Protein 1Q98 (pdb70)

Sequence (328 aa):
TVTLAGNPIEVGGHFPQVGEIVENFILVGNDLADVALNDFASKRKVLNIFPSIDTGVCATSVRKFNQQAAKLSNTIVLCISADLPFAQARFCGAEGIENAKTVSTFRNHALHSQLGVDIQTGPLAGLTSRAVIVLDEQNNVLHSQLVEEIKEEPNYEAALAVLATVTLAGNPIEVGGHFPQVGEIVENFILVGNDLADVALNDFASKRKVLNIFPSIDTGVCATSVRKFNQQAAKLSNTIVLCISADLPFAQARFCGAEGIENAKTVSTFRNHALHSQLGVDIQTGPLAGLTSRAVIVLDEQNNVLHSQLVEEIKEEPNYEAALAVLA

Radius of gyration: 21.0 Å; Cα contacts (8 Å, |Δi|>4): 791; chains: 2; bounding box: 44×50×63 Å

InterPro domains:
  IPR002065 Thiol peroxidase Tpx [MF_00269] (2-165)
  IPR002065 Thiol peroxidase Tpx [NF001808] (1-164)
  IPR002065 Thiol peroxidase Tpx [cd03014] (18-163)
  IPR013740 Redoxin [PF08534] (19-161)
  IPR013766 Thioredoxin domain [PS51352] (17-165)
  IPR018219 Thiol peroxidase conserved site [PS01265] (82-93)
  IPR036249 Thioredoxin-like superfamily [SSF52833] (2-162)
  IPR050455 Thiol Peroxidase Tpx Subfamily [PTHR43110] (2-164)

CATH classification: 3.40.30.10

Foldseek 3Di:
DADEPNHHFDFAADADDFQDFADKDWFAFLVRDIDIPCVLAQAKEKEFEALDQQPVDADVVLQVLLQLQLVFPRYAYEYEKQDDSPRQCVGPNAPPRDRYTYTHCVVPLVVQNSNRQQTCDDPSHSMGAGKMFIAHSRRRTQDIDRHRYSVDDDPSVVRVVSRD/DAAEVNHDFDFAADADDAQDFQDKDWFAFLVRDIDIPCVLAQAKEKEFEALDLQPPPHDDVLLVLQQLQLPDPRYAYEYEKQDDSPRQQVRPSCPVPDRYGYTHCVVPLVVQNHNRQQTCDDPSHSMGAGKIFIAGSRRGTQDIDRDRYRPDDDPSVVNVVSSD

Organism: Haemophilus influenzae (strain ATCC 51907 / DSM 11121 / KW20 / Rd) (NCBI:txid71421)

Nearest PDB structures (foldseek):
  1q98-assembly1_B  TM=1.006E+00  e=1.156E-38  Haemophilus influenzae
  2xpe-assembly1_A  TM=9.786E-01  e=1.778E-27  Yersinia pseudotuberculosis YPIII
  3i43-assembly1_A  TM=9.901E-01  e=2.079E-26  Escherichia coli K-12
  3hvx-assembly1_A-2  TM=9.586E-01  e=2.432E-25  Escherichia coli K-12
  4af2-assembly1_A  TM=9.352E-01  e=4.775E-24  Escherichia coli

Secondary structure (DSSP, 8-state):
-EEETTEEE-EES----TT-BPPP-EEE-TTS-EEEGGGGTTSEEEEEE-S-S-SS---HHHHHHHHHHHHSTTEEEEEEESS-HHHHTT-TTTTT-TTEEEEE-TT-THHHHHTT-EE-SSTTTTSBPPEEEEE-TTSBEEEEEE-SBTTS---HHHHHHTT-/-EEETTEEE-EES----TT-BPPP-EEE-TTS-EEEGGGGTTSEEEEEE-S-S-SSS--SHHHHHHHHHHTSTTEEEEEEESS-HHHHTT-TTSSS-TTEEEEE-TT-THHHHHTT-EE-SSTTTTSBPPEEEEE-TT-BEEEEEE-SBTTS---HHHHHHHH-

B-factor: mean 37.55, std 13.15, range [15.37, 95.76]

GO terms:
  GO:0140824 thioredoxin-dependent peroxiredoxin activity (F, EXP)

Solvent-accessible surface area: 13865 Å² total; per-residue (Å²): 155,7,31,42,73,52,109,94,11,111,28,14,50,115,20,10,84,107,64,61,123,8,129,67,10,89,2,2,4,59,110,23,48,90,25,16,1,89,94,37,62,77,58,32,1,0,0,0,0,12,15,8,11,5,73,60,129,58,49,103,42,23,70,118,2,0,80,59,0,6,140,31,89,66,1,9,0,2,0,0,0,8,1,3,2,57,2,1,47,101,8,43,0,6,85,83,21,152,55,5,98,1,2,0,2,11,76,37,81,73,2,1,50,82,1,2,0,16,1,100,63,45,60,16,12,7,0,0,0,12,0,1,0,0,0,20,72,128,26,42,0,54,37,24,42,45,0,122,78,26,103,71,103,9,80,26,129,29,0,22,62,63,12,118,161,7,33,28,62,52,96,112,14,109,36,16,50,115,28,10,96,101,56,62,104,10,136,71,13,92,2,2,6,67,110,27,48,92,33,17,1,75,94,40,73,84,62,32,2,0,0,0,0,12,13,9,11,17,92,59,139,50,43,112,38,20,80,128,4,0,64,93,0,2,141,51,85,65,2,11,0,2,0,2,0,1,0,3,1,39,3,2,60,99,16,31,0,10,105,77,15,137,56,4,102,11,3,0,0,9,73,37,60,68,5,4,49,120,8,2,1,24,1,109,46,43,60,16,12,21,0,2,0,12,0,3,0,0,0,23,84,128,19,32,3,51,34,21,51,48,2,120,29,22,158,92,115,9,81,18,123,34,1,36,79,50,3,126

Structure (mmCIF, N/CA/C/O backbone):
data_1Q98
#
_entry.id   1Q98
#
_cell.length_a   35.033
_cell.length_b   43.667
_cell.length_c   104.587
_cell.angle_alpha   90.00
_cell.angle_beta   97.34
_cell.angle_gamma   90.00
#
_symmetry.space_group_name_H-M   'P 1 21 1'
#
loop_
_entity.id
_entity.type
_entity.pdbx_description
1 polymer 'Thiol Peroxidase'
2 water water
#
loop_
_atom_site.group_PDB
_atom_site.id
_atom_site.type_symbol
_atom_site.label_atom_id
_atom_site.label_alt_id
_atom_site.label_comp_id
_atom_site.label_asym_id
_atom_site.label_entity_id
_atom_site.label_seq_id
_atom_site.pdbx_PDB_ins_code
_atom_site.Cartn_x
_atom_site.Cartn_y
_atom_site.Cartn_z
_atom_site.occupancy
_atom_site.B_iso_or_equiv
_atom_site.auth_seq_id
_atom_site.auth_comp_id
_atom_site.auth_asym_id
_atom_site.auth_atom_id
_atom_site.pdbx_PDB_model_num
ATOM 1 N N . THR A 1 2 ? -3.545 21.796 69.442 1.00 58.47 2 THR A N 1
ATOM 2 C CA . THR A 1 2 ? -2.547 21.827 70.549 1.00 58.37 2 THR A CA 1
ATOM 3 C C . THR A 1 2 ? -1.175 22.235 70.012 1.00 57.10 2 THR A C 1
ATOM 4 O O . THR A 1 2 ? -0.683 21.658 69.041 1.00 57.85 2 THR A O 1
ATOM 8 N N . VAL A 1 3 ? -0.563 23.232 70.647 1.00 54.73 3 VAL A N 1
ATOM 9 C CA . VAL A 1 3 ? 0.750 23.723 70.231 1.00 52.85 3 VAL A CA 1
ATOM 1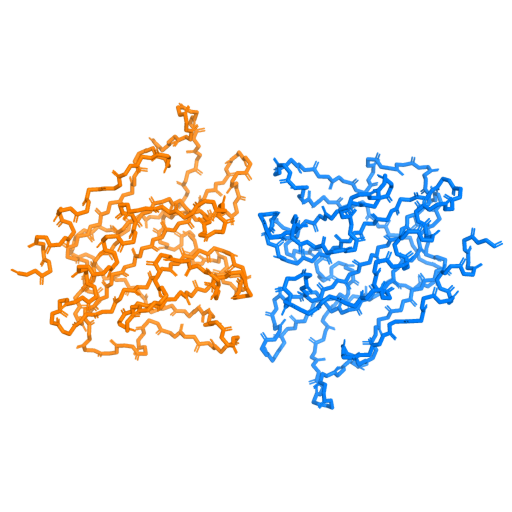0 C C . VAL A 1 3 ? 1.837 23.201 71.165 1.00 51.66 3 VAL A C 1
ATOM 11 O O . VAL A 1 3 ? 1.585 22.969 72.348 1.00 52.34 3 VAL A O 1
ATOM 15 N N . THR A 1 4 ? 3.043 23.017 70.636 1.00 49.99 4 THR A N 1
ATOM 16 C CA . THR A 1 4 ? 4.149 22.520 71.447 1.00 49.36 4 THR A CA 1
ATOM 17 C C . THR A 1 4 ? 5.408 23.361 71.301 1.00 49.55 4 THR A C 1
ATOM 18 O O . THR A 1 4 ? 5.577 24.094 70.327 1.00 48.36 4 THR A O 1
ATOM 22 N N . LEU A 1 5 ? 6.291 23.237 72.285 1.00 50.24 5 LEU A N 1
ATOM 23 C CA . LEU A 1 5 ? 7.560 23.953 72.298 1.00 51.47 5 LEU A CA 1
ATOM 24 C C . LEU A 1 5 ? 8.670 22.944 72.560 1.00 52.02 5 LEU A C 1
ATOM 25 O O . LEU A 1 5 ? 8.804 22.430 73.672 1.00 51.66 5 LEU A O 1
ATOM 30 N N . ALA A 1 6 ? 9.463 22.661 71.533 1.00 53.44 6 ALA A N 1
ATOM 31 C CA . ALA A 1 6 ? 10.555 21.703 71.653 1.00 54.09 6 ALA A CA 1
ATOM 32 C C . ALA A 1 6 ? 10.002 20.366 72.138 1.00 54.35 6 ALA A C 1
ATOM 33 O O . ALA A 1 6 ? 10.614 19.693 72.968 1.00 55.40 6 ALA A O 1
ATOM 35 N N . GLY A 1 7 ? 8.839 19.991 71.616 1.00 54.55 7 GLY A N 1
ATOM 36 C CA . GLY A 1 7 ? 8.221 18.739 72.006 1.00 55.14 7 GLY A CA 1
ATOM 37 C C . GLY A 1 7 ? 7.211 18.919 73.122 1.00 55.45 7 GLY A C 1
ATOM 38 O O . GLY A 1 7 ? 6.050 18.531 72.991 1.00 55.58 7 GLY A O 1
ATOM 39 N N . ASN A 1 8 ? 7.655 19.509 74.225 1.00 54.81 8 ASN A N 1
ATOM 40 C CA . ASN A 1 8 ? 6.784 19.743 75.369 1.00 54.33 8 ASN A CA 1
ATOM 41 C C . ASN A 1 8 ? 5.653 20.678 74.953 1.00 53.65 8 ASN A C 1
ATOM 42 O O . ASN A 1 8 ? 5.888 21.826 74.575 1.00 53.78 8 ASN A O 1
ATOM 47 N N . PRO A 1 9 ? 4.404 20.192 75.008 1.00 53.00 9 PRO A N 1
ATOM 48 C CA . PRO A 1 9 ? 3.227 20.980 74.636 1.00 51.71 9 PRO A CA 1
ATOM 49 C C . PRO A 1 9 ? 2.914 22.137 75.579 1.00 50.68 9 PRO A C 1
ATOM 50 O O . PRO A 1 9 ? 2.989 22.002 76.801 1.00 49.66 9 PRO A O 1
ATOM 54 N N . ILE A 1 10 ? 2.549 23.275 74.998 1.00 48.33 10 ILE A N 1
ATOM 55 C CA . ILE A 1 10 ? 2.208 24.454 75.780 1.00 46.97 10 ILE A CA 1
ATOM 56 C C . ILE A 1 10 ? 0.748 24.809 75.541 1.00 45.99 10 ILE A C 1
ATOM 57 O O . ILE A 1 10 ? 0.232 24.626 74.441 1.00 45.67 10 ILE A O 1
ATOM 62 N N . GLU A 1 11 ? 0.084 25.307 76.576 1.00 45.48 11 GLU A N 1
ATOM 63 C CA . GLU A 1 11 ? -1.317 25.689 76.464 1.00 44.47 11 GLU A CA 1
ATOM 64 C C . GLU A 1 11 ? -1.479 27.095 75.890 1.00 43.18 11 GLU A C 1
ATOM 65 O O . GLU A 1 11 ? -0.894 28.056 76.390 1.00 41.76 11 GLU A O 1
ATOM 71 N N . VAL A 1 12 ? -2.285 27.201 74.838 1.00 40.75 12 VAL A N 1
ATOM 72 C CA . VAL A 1 12 ? -2.544 28.474 74.176 1.00 39.71 12 VAL A CA 1
ATOM 73 C C . VAL A 1 12 ? -4.037 28.766 74.240 1.00 38.85 12 VAL A C 1
ATOM 74 O O . VAL A 1 12 ? -4.841 28.079 73.611 1.00 40.39 12 VAL A O 1
ATOM 78 N N . GLY A 1 13 ? -4.408 29.787 75.004 1.00 37.60 13 GLY A N 1
ATOM 79 C CA . GLY A 1 13 ? -5.814 30.125 75.138 1.00 35.50 13 GLY A CA 1
ATOM 80 C C . GLY A 1 13 ? -6.381 31.026 74.060 1.00 34.86 13 GLY A C 1
ATOM 81 O O . GLY A 1 13 ? -5.650 31.679 73.314 1.00 32.73 13 GLY A O 1
ATOM 82 N N . GLY A 1 14 ? -7.707 31.059 73.982 1.00 32.50 14 GLY A N 1
ATOM 83 C CA . GLY A 1 14 ? -8.372 31.895 73.002 1.00 31.37 14 GLY A CA 1
ATOM 84 C C . GLY A 1 14 ? -8.786 31.151 71.747 1.00 29.16 14 GLY A C 1
ATOM 85 O O . GLY A 1 14 ? -8.353 30.026 71.507 1.00 31.15 14 GLY A O 1
ATOM 86 N N . HIS A 1 15 ? -9.637 31.784 70.951 1.00 30.44 15 HIS A N 1
ATOM 87 C CA . HIS A 1 15 ? -10.105 31.203 69.704 1.00 29.78 15 HIS A CA 1
ATOM 88 C C . HIS A 1 15 ? -9.232 31.712 68.563 1.00 28.05 15 HIS A C 1
ATOM 89 O O . HIS A 1 15 ? -9.284 32.891 68.231 1.00 27.70 15 HIS A O 1
ATOM 96 N N . PHE A 1 16 ? -8.436 30.838 67.959 1.00 28.50 16 PHE A N 1
ATOM 97 C CA . PHE A 1 16 ? -7.574 31.274 66.856 1.00 27.33 16 PHE A CA 1
ATOM 98 C C . PHE A 1 16 ? -8.414 31.543 65.600 1.00 27.67 16 PHE A C 1
ATOM 99 O O . PHE A 1 16 ? -9.195 30.693 65.176 1.00 29.16 16 PHE A O 1
ATOM 107 N N . PRO A 1 17 ? -8.268 32.734 64.992 1.00 25.69 17 PRO A N 1
ATOM 108 C CA . PRO A 1 17 ? -9.045 33.058 63.791 1.00 26.62 17 PRO A CA 1
ATOM 109 C C . PRO A 1 17 ? -8.872 32.063 62.648 1.00 27.22 17 PRO A C 1
ATOM 110 O O . PRO A 1 17 ? -7.749 31.713 62.275 1.00 27.49 17 PRO A O 1
ATOM 114 N N . GLN A 1 18 ? -9.994 31.610 62.098 1.00 26.59 18 GLN A N 1
ATOM 115 C CA . GLN A 1 18 ? -9.990 30.651 60.994 1.00 28.60 18 GLN A CA 1
ATOM 116 C C . GLN A 1 18 ? -10.496 31.301 59.719 1.00 26.53 18 GLN A C 1
ATOM 117 O O . GLN A 1 18 ? -11.108 32.368 59.752 1.00 27.04 18 GLN A O 1
ATOM 123 N N . VAL A 1 19 ? -10.228 30.661 58.588 1.00 27.77 19 VAL A N 1
ATOM 124 C CA . VAL A 1 19 ? -10.692 31.184 57.315 1.00 30.00 19 VAL A CA 1
ATOM 125 C C . VAL A 1 19 ? -12.215 31.199 57.423 1.00 30.00 19 VAL A C 1
ATOM 126 O O . VAL A 1 19 ? -12.805 30.257 57.941 1.00 29.20 19 VAL A O 1
ATOM 130 N N . GLY A 1 20 ? -12.841 32.273 56.957 1.00 31.02 20 GLY A N 1
ATOM 131 C CA . GLY A 1 20 ? -14.285 32.359 57.040 1.00 33.11 20 GLY A CA 1
ATOM 132 C C . GLY A 1 20 ? -14.749 33.182 58.228 1.00 32.96 20 GLY A C 1
ATOM 133 O O . GLY A 1 20 ? -15.941 33.239 58.510 1.00 32.17 20 GLY A O 1
ATOM 134 N N . GLU A 1 21 ? -13.814 33.817 58.932 1.00 31.79 21 GLU A N 1
ATOM 135 C CA . GLU A 1 21 ? -14.157 34.647 60.086 1.00 31.47 21 GLU A CA 1
ATOM 136 C C . GLU A 1 21 ? -13.558 36.037 59.898 1.00 32.28 21 GLU A C 1
ATOM 137 O O . GLU A 1 21 ? -12.583 36.213 59.164 1.00 33.48 21 GLU A O 1
ATOM 143 N N . ILE A 1 22 ? -14.155 37.027 60.550 1.00 30.49 22 ILE A N 1
ATOM 144 C CA . ILE A 1 22 ? -13.693 38.403 60.453 1.00 30.07 22 ILE A CA 1
ATOM 145 C C . ILE A 1 22 ? -13.010 38.839 61.747 1.00 29.63 22 ILE A C 1
ATOM 146 O O . ILE A 1 22 ? -13.554 38.663 62.840 1.00 28.30 22 ILE A O 1
ATOM 151 N N . VAL A 1 23 ? -11.812 39.400 61.624 1.00 27.13 23 VAL A N 1
ATOM 152 C CA . VAL A 1 23 ? -11.074 39.864 62.795 1.00 25.22 23 VAL A CA 1
ATOM 153 C C . VAL A 1 23 ? -11.505 41.287 63.138 1.00 25.74 23 VAL A C 1
ATOM 154 O O . VAL A 1 23 ? -11.557 42.159 62.273 1.00 25.53 23 VAL A O 1
ATOM 158 N N . GLU A 1 24 ? -11.813 41.508 64.412 1.00 28.18 24 GLU A N 1
ATOM 159 C CA . GLU A 1 24 ? -12.250 42.805 64.912 1.00 29.49 24 GLU A CA 1
ATOM 160 C C . GLU A 1 24 ? -11.074 43.744 65.143 1.00 28.13 24 GLU A C 1
ATOM 161 O O . GLU A 1 24 ? -9.942 43.301 65.347 1.00 28.86 24 GLU A O 1
ATOM 167 N N . ASN A 1 25 ? -11.348 45.044 65.114 1.00 28.29 25 ASN A N 1
ATOM 168 C CA . ASN A 1 25 ? -10.315 46.049 65.331 1.00 28.55 25 ASN A CA 1
ATOM 169 C C . ASN A 1 25 ? -9.642 45.860 66.692 1.00 27.60 25 ASN A C 1
ATOM 170 O O . ASN A 1 25 ? -10.251 45.353 67.633 1.00 26.32 25 ASN A O 1
ATOM 175 N N . PHE A 1 26 ? -8.371 46.248 66.770 1.00 24.65 26 PHE A N 1
ATOM 176 C CA . PHE A 1 26 ? -7.595 46.173 68.004 1.00 25.20 26 PHE A CA 1
ATOM 177 C C . PHE A 1 26 ? -6.574 47.299 68.024 1.00 25.76 26 PHE A C 1
ATOM 178 O O . PHE A 1 26 ? -6.205 47.825 66.981 1.00 25.16 26 PHE A O 1
ATOM 186 N N . ILE A 1 27 ? -6.125 47.664 69.218 1.00 26.01 27 ILE A N 1
ATOM 187 C CA . ILE A 1 27 ? -5.168 48.746 69.373 1.00 26.03 27 ILE A CA 1
ATOM 188 C C . ILE A 1 27 ? -3.886 48.286 70.045 1.00 24.34 27 ILE A C 1
ATOM 189 O O . ILE A 1 27 ? -3.906 47.736 71.147 1.00 23.39 27 ILE A O 1
ATOM 194 N N . LEU A 1 28 ? -2.767 48.514 69.370 1.00 23.30 28 LEU A N 1
ATOM 195 C CA . LEU A 1 28 ? -1.476 48.127 69.915 1.00 23.38 28 LEU A CA 1
ATOM 196 C C . LEU A 1 28 ? -0.594 49.371 70.012 1.00 23.09 28 LEU A C 1
ATOM 197 O O . LEU A 1 28 ? -1.056 50.483 69.750 1.00 26.17 28 LEU A O 1
ATOM 202 N N . VAL A 1 29 ? 0.670 49.194 70.379 1.00 22.10 29 VAL A N 1
ATOM 203 C CA . VAL A 1 29 ? 1.580 50.332 70.527 1.00 23.16 29 VAL A CA 1
ATOM 204 C C . VAL A 1 29 ? 2.756 50.305 69.548 1.00 24.53 29 VAL A C 1
ATOM 205 O O . VAL A 1 29 ? 3.455 49.302 69.431 1.00 22.94 29 VAL A O 1
ATOM 209 N N . GLY A 1 30 ? 2.969 51.421 68.855 1.00 24.11 30 GLY A N 1
ATOM 210 C CA . GLY A 1 30 ? 4.052 51.512 67.894 1.00 25.21 30 GLY A CA 1
ATOM 211 C C . GLY A 1 30 ? 5.382 51.847 68.533 1.00 25.01 30 GLY A C 1
ATOM 212 O O . GLY A 1 30 ? 5.447 52.110 69.734 1.00 24.43 30 GLY A O 1
ATOM 213 N N . ASN A 1 31 ? 6.438 51.847 67.724 1.00 26.01 31 ASN A N 1
ATOM 214 C CA . ASN A 1 31 ? 7.791 52.121 68.201 1.00 29.80 31 ASN A CA 1
ATOM 215 C C . ASN A 1 31 ? 7.972 53.477 68.890 1.00 31.58 31 ASN A C 1
ATOM 216 O O . ASN A 1 31 ? 8.876 53.643 69.707 1.00 32.73 31 ASN A O 1
ATOM 221 N N . ASP A 1 32 ? 7.120 54.440 68.553 1.00 31.40 32 ASP A N 1
ATOM 222 C CA . ASP A 1 32 ? 7.200 55.773 69.144 1.00 32.98 32 ASP A CA 1
ATOM 223 C C . ASP A 1 32 ? 6.269 55.887 70.357 1.00 32.13 32 ASP A C 1
ATOM 224 O O . ASP A 1 32 ? 6.023 56.980 70.875 1.00 31.42 32 ASP A O 1
ATOM 229 N N . LEU A 1 33 ? 5.759 54.740 70.793 1.00 29.59 33 LEU A N 1
ATOM 230 C CA . LEU A 1 33 ? 4.862 54.638 71.937 1.00 29.54 33 LEU A CA 1
ATOM 231 C C . LEU A 1 33 ? 3.466 55.196 71.692 1.00 29.96 33 LEU A C 1
ATOM 232 O O . LEU A 1 33 ? 2.679 55.360 72.626 1.00 28.17 33 LEU A O 1
ATOM 237 N N . ALA A 1 34 ? 3.163 55.482 70.432 1.00 30.04 34 ALA A N 1
ATOM 238 C CA . ALA A 1 34 ? 1.852 55.990 70.041 1.00 30.60 34 ALA A CA 1
ATOM 239 C C . ALA A 1 34 ? 0.983 54.778 69.710 1.00 31.35 34 ALA A C 1
ATOM 240 O O . ALA A 1 34 ? 1.491 53.746 69.267 1.00 30.11 34 ALA A O 1
ATOM 242 N N . ASP A 1 35 ? -0.321 54.896 69.933 1.00 30.54 35 ASP A N 1
ATOM 243 C CA . ASP A 1 35 ? -1.233 53.794 69.650 1.00 30.17 35 ASP A CA 1
ATOM 244 C C . ASP A 1 35 ? -1.408 53.552 68.160 1.00 29.94 35 ASP A C 1
ATOM 245 O O . ASP A 1 35 ? -1.428 54.490 67.358 1.00 30.10 35 ASP A O 1
ATOM 250 N N . VAL A 1 36 ? -1.534 52.279 67.802 1.00 27.66 36 VAL A N 1
ATOM 251 C CA . VAL A 1 36 ? -1.720 51.867 66.415 1.00 28.93 36 VAL A CA 1
ATOM 252 C C . VAL A 1 36 ? -2.902 50.912 66.388 1.00 28.59 36 VAL A C 1
ATOM 253 O O . VAL A 1 36 ? -2.900 49.917 67.100 1.00 27.82 36 VAL A O 1
ATOM 257 N N . ALA A 1 37 ? -3.907 51.216 65.572 1.00 28.63 37 ALA A N 1
ATOM 258 C CA . ALA A 1 37 ? -5.095 50.376 65.489 1.00 27.54 37 ALA A CA 1
ATOM 259 C C . ALA A 1 37 ? -5.205 49.643 64.164 1.00 27.50 37 ALA A C 1
ATOM 260 O O . ALA A 1 37 ? -4.705 50.109 63.140 1.00 26.48 37 ALA A O 1
ATOM 262 N N . LEU A 1 38 ? -5.864 48.486 64.187 1.00 27.30 38 LEU A N 1
ATOM 263 C CA . LEU A 1 38 ? -6.050 47.702 62.972 1.00 28.58 38 LEU A CA 1
ATOM 264 C C . LEU A 1 38 ? -6.766 48.608 61.973 1.00 30.06 38 LEU A C 1
ATOM 265 O O . LEU A 1 38 ? -6.450 48.615 60.782 1.00 30.86 38 LEU A O 1
ATOM 270 N N . ASN A 1 39 ? -7.722 49.382 62.480 1.00 31.15 39 ASN A N 1
ATOM 271 C CA . ASN A 1 39 ? -8.508 50.301 61.651 1.00 33.42 39 ASN A CA 1
ATOM 272 C C . ASN A 1 39 ? -7.693 51.411 60.991 1.00 33.18 39 ASN A C 1
ATOM 273 O O . ASN A 1 39 ? -8.171 52.054 60.055 1.00 34.07 39 ASN A O 1
ATOM 278 N N . ASP A 1 40 ? -6.473 51.646 61.468 1.00 32.94 40 ASP A N 1
ATOM 279 C CA . ASP A 1 40 ? -5.650 52.687 60.865 1.00 33.25 40 ASP A CA 1
ATOM 280 C C . ASP A 1 40 ? -5.270 52.302 59.442 1.00 33.41 40 ASP A C 1
ATOM 281 O O . ASP A 1 40 ? -4.785 53.128 58.667 1.00 35.48 40 ASP A O 1
ATOM 286 N N . PHE A 1 41 ? -5.490 51.041 59.097 1.00 32.09 41 PHE A N 1
ATOM 287 C CA . PHE A 1 41 ? -5.160 50.564 57.760 1.00 31.25 41 PHE A CA 1
ATOM 288 C C . PHE A 1 41 ? -6.407 50.007 57.074 1.00 31.76 41 PHE A C 1
ATOM 289 O O . PHE A 1 41 ? -6.350 48.994 56.369 1.00 30.64 41 PHE A O 1
ATOM 297 N N . ALA A 1 42 ? -7.537 50.672 57.288 1.00 32.91 42 ALA A N 1
ATOM 298 C CA . ALA A 1 42 ? -8.789 50.238 56.687 1.00 34.03 42 ALA A CA 1
ATOM 299 C C . ALA A 1 42 ? -8.694 50.194 55.165 1.00 34.31 42 ALA A C 1
ATOM 300 O O . ALA A 1 42 ? -8.036 51.034 54.546 1.00 34.04 42 ALA A O 1
ATOM 302 N N . SER A 1 43 ? -9.361 49.200 54.584 1.00 33.58 43 SER A N 1
ATOM 303 C CA . SER A 1 43 ? -9.419 48.970 53.142 1.00 35.54 43 SER A CA 1
ATOM 304 C C . SER A 1 43 ? -8.140 48.394 52.524 1.00 34.85 43 SER A C 1
ATOM 305 O O . SER A 1 43 ? -8.039 48.266 51.306 1.00 34.49 43 SER A O 1
ATOM 308 N N . LYS A 1 44 ? -7.169 48.046 53.362 1.00 34.15 44 LYS A N 1
ATOM 309 C CA . LYS A 1 44 ? -5.911 47.471 52.888 1.00 32.33 44 LYS A CA 1
ATOM 310 C C . LYS A 1 44 ? -5.844 46.030 53.388 1.00 31.87 44 LYS A C 1
ATOM 311 O O . LYS A 1 44 ? -6.553 45.667 54.329 1.00 32.41 44 LYS A O 1
ATOM 317 N N . ARG A 1 45 ? -5.032 45.196 52.746 1.00 29.64 45 ARG A N 1
ATOM 318 C CA . ARG A 1 45 ? -4.890 43.820 53.206 1.00 29.03 45 ARG A CA 1
ATOM 319 C C . ARG A 1 45 ? -3.866 43.875 54.334 1.00 27.66 45 ARG A C 1
ATOM 320 O O . ARG A 1 45 ? -3.039 44.789 54.378 1.00 26.61 45 ARG A O 1
ATOM 328 N N . LYS A 1 46 ? -3.913 42.904 55.236 1.00 25.53 46 LYS A N 1
ATOM 329 C CA . LYS A 1 46 ? -2.986 42.891 56.357 1.00 26.21 46 LYS A CA 1
ATOM 330 C C . LYS A 1 46 ? -2.394 41.510 56.606 1.00 26.25 46 LYS A C 1
ATOM 331 O O . LYS A 1 46 ? -3.035 40.485 56.352 1.00 25.25 46 LYS A O 1
ATOM 337 N N . VAL A 1 47 ? -1.154 41.489 57.079 1.00 24.01 47 VAL A N 1
ATOM 338 C CA . VAL A 1 47 ? -0.516 40.237 57.441 1.00 23.07 47 VAL A CA 1
ATOM 339 C C . VAL A 1 47 ? -0.129 40.423 58.901 1.00 23.30 47 VAL A C 1
ATOM 340 O O . VAL A 1 47 ? 0.674 41.303 59.231 1.00 23.84 47 VAL A O 1
ATOM 344 N N . LEU A 1 48 ? -0.729 39.627 59.780 1.00 22.24 48 LEU A N 1
ATOM 345 C CA . LEU A 1 48 ? -0.422 39.705 61.200 1.00 21.75 48 LEU A CA 1
ATOM 346 C C . LEU A 1 48 ? 0.642 38.636 61.433 1.00 20.95 48 LEU A C 1
ATOM 347 O O . LEU A 1 48 ? 0.367 37.437 61.362 1.00 21.07 48 LEU A O 1
ATOM 352 N N . ASN A 1 49 ? 1.865 39.099 61.683 1.00 19.97 49 ASN A N 1
ATOM 353 C CA . ASN A 1 49 ? 3.015 38.224 61.891 1.00 20.48 49 ASN A CA 1
ATOM 354 C C . ASN A 1 49 ? 3.287 38.240 63.399 1.00 19.19 49 ASN A C 1
ATOM 355 O O . ASN A 1 49 ? 3.946 39.140 63.924 1.00 21.05 49 ASN A O 1
ATOM 360 N N . ILE A 1 50 ? 2.770 37.227 64.086 1.00 19.42 50 ILE A N 1
ATOM 361 C CA . ILE A 1 50 ? 2.850 37.127 65.543 1.00 17.85 50 ILE A CA 1
ATOM 362 C C . ILE A 1 50 ? 4.021 36.304 66.074 1.00 19.03 50 ILE A C 1
ATOM 363 O O . ILE A 1 50 ? 4.195 35.147 65.693 1.00 19.98 50 ILE A O 1
ATOM 368 N N . PHE A 1 51 ? 4.824 36.915 66.952 1.00 18.83 51 PHE A N 1
ATOM 369 C CA . PHE A 1 51 ? 6.017 36.274 67.519 1.00 20.76 51 PHE A CA 1
ATOM 370 C C . PHE A 1 51 ? 6.077 36.203 69.046 1.00 20.82 51 PHE A C 1
ATOM 371 O O . PHE A 1 51 ? 5.716 37.159 69.718 1.00 20.67 51 PHE A O 1
ATOM 379 N N . PRO A 1 52 ? 6.552 35.076 69.613 1.00 23.14 52 PRO A N 1
ATOM 380 C CA . PRO A 1 52 ? 6.653 34.987 71.075 1.00 22.58 52 PRO A CA 1
ATOM 381 C C . PRO A 1 52 ? 7.538 36.162 71.508 1.00 21.11 52 PRO A C 1
ATOM 382 O O . PRO A 1 52 ? 7.314 36.795 72.535 1.00 19.43 52 PRO A O 1
ATOM 386 N N . SER A 1 53 ? 8.547 36.444 70.688 1.00 21.75 53 SER A N 1
ATOM 387 C CA . SER A 1 53 ? 9.460 37.555 70.921 1.00 22.25 53 SER A CA 1
ATOM 388 C C . SER A 1 53 ? 10.260 37.848 69.656 1.00 22.84 53 SER A C 1
ATOM 389 O O . SER A 1 53 ? 10.652 36.925 68.945 1.00 20.95 53 SER A O 1
ATOM 392 N N . ILE A 1 54 ? 10.489 39.126 69.367 1.00 22.61 54 ILE A N 1
ATOM 393 C CA . ILE A 1 54 ? 11.287 39.493 68.205 1.00 26.59 54 ILE A CA 1
ATOM 394 C C . ILE A 1 54 ? 12.633 40.028 68.694 1.00 26.65 54 ILE A C 1
ATOM 395 O O . ILE A 1 54 ? 13.339 40.728 67.967 1.00 28.61 54 ILE A O 1
ATOM 400 N N . ASP A 1 55 ? 12.969 39.692 69.935 1.00 25.79 55 ASP A N 1
ATOM 401 C CA . ASP A 1 55 ? 14.208 40.142 70.575 1.00 28.89 55 ASP A CA 1
ATOM 402 C C . ASP A 1 55 ? 14.944 38.937 71.166 1.00 28.99 55 ASP A C 1
ATOM 403 O O . ASP A 1 55 ? 15.500 39.015 72.255 1.00 30.35 55 ASP A O 1
ATOM 408 N N . THR A 1 56 ? 14.950 37.819 70.442 1.00 29.62 56 THR A N 1
ATOM 409 C CA . THR A 1 56 ? 15.602 36.613 70.941 1.00 31.07 56 THR A CA 1
ATOM 410 C C . THR A 1 56 ? 17.114 36.606 70.747 1.00 32.43 56 THR A C 1
ATOM 411 O O . THR A 1 56 ? 17.803 35.751 71.300 1.00 33.69 56 THR A O 1
ATOM 415 N N . GLY A 1 57 ? 17.626 37.551 69.965 1.00 33.03 57 GLY A N 1
ATOM 416 C CA . GLY A 1 57 ? 19.060 37.603 69.724 1.00 36.90 57 GLY A CA 1
ATOM 417 C C . GLY A 1 57 ? 19.446 36.838 68.472 1.00 38.38 57 GLY A C 1
ATOM 418 O O . GLY A 1 57 ? 20.535 37.015 67.922 1.00 38.79 57 GLY A O 1
ATOM 419 N N . VAL A 1 58 ? 18.544 35.972 68.027 1.00 37.41 58 VAL A N 1
ATOM 420 C CA . VAL A 1 58 ? 18.760 35.176 66.827 1.00 38.54 58 VAL A CA 1
ATOM 421 C C . VAL A 1 58 ? 17.685 35.561 65.820 1.00 39.40 58 VAL A C 1
ATOM 422 O O . VAL A 1 58 ? 16.511 35.239 66.006 1.00 38.55 58 VAL A O 1
ATOM 426 N N . CYS A 1 59 ? 18.087 36.251 64.757 1.00 38.74 59 CYS A N 1
ATOM 427 C CA . CYS A 1 59 ? 17.144 36.696 63.733 1.00 40.54 59 CYS A CA 1
ATOM 428 C C . CYS A 1 59 ? 17.456 36.075 62.370 1.00 38.27 59 CYS A C 1
ATOM 429 O O . CYS A 1 59 ? 18.466 36.400 61.747 1.00 37.09 59 CYS A O 1
ATOM 432 N N . ALA A 1 60 ? 16.579 35.184 61.918 1.00 35.08 60 ALA A N 1
ATOM 433 C CA . ALA A 1 60 ? 16.738 34.505 60.634 1.00 32.78 60 ALA A CA 1
ATOM 434 C C . ALA A 1 60 ? 16.414 35.422 59.461 1.00 31.73 60 ALA A C 1
ATOM 435 O O . ALA A 1 60 ? 15.435 36.169 59.490 1.00 30.05 60 ALA A O 1
ATOM 437 N N . THR A 1 61 ? 17.237 35.361 58.420 1.00 29.75 61 THR A N 1
ATOM 438 C CA . THR A 1 61 ? 17.024 36.195 57.251 1.00 29.23 61 THR A CA 1
ATOM 439 C C . THR A 1 61 ? 15.678 35.841 56.616 1.00 29.75 61 THR A C 1
ATOM 440 O O . THR A 1 61 ? 15.062 36.675 55.954 1.00 28.86 61 THR A O 1
ATOM 444 N N . SER A 1 62 ? 15.224 34.609 56.834 1.00 28.87 62 SER A N 1
ATOM 445 C CA . SER A 1 62 ? 13.944 34.145 56.292 1.00 30.30 62 SER A CA 1
ATOM 446 C C . SER A 1 62 ? 12.782 34.930 56.906 1.00 28.93 62 SER A C 1
ATOM 447 O O . SER A 1 62 ? 11.737 35.100 56.274 1.00 29.23 62 SER A O 1
ATOM 450 N N . VAL A 1 63 ? 12.959 35.397 58.141 1.00 28.85 63 VAL A N 1
ATOM 451 C CA . VAL A 1 63 ? 11.917 36.179 58.802 1.00 29.71 63 VAL A CA 1
ATOM 452 C C . VAL A 1 63 ? 11.789 37.517 58.083 1.00 30.38 63 VAL A C 1
ATOM 453 O O . VAL A 1 63 ? 10.686 37.950 57.737 1.00 27.49 63 VAL A O 1
ATOM 457 N N . ARG A 1 64 ? 12.929 38.160 57.841 1.00 28.01 64 ARG A N 1
ATOM 458 C CA . ARG A 1 64 ? 12.957 39.449 57.159 1.00 28.48 64 ARG A CA 1
ATOM 459 C C . ARG A 1 64 ? 12.479 39.338 55.717 1.00 28.70 64 ARG A C 1
ATOM 460 O O . ARG A 1 64 ? 11.758 40.203 55.227 1.00 27.85 64 ARG A O 1
ATOM 468 N N . LYS A 1 65 ? 12.888 38.269 55.042 1.00 30.48 65 LYS A N 1
ATOM 469 C CA . LYS A 1 65 ? 12.507 38.047 53.650 1.00 30.81 65 LYS A CA 1
ATOM 470 C C . LYS A 1 65 ? 10.990 38.006 53.479 1.00 30.99 65 LYS A C 1
ATOM 471 O O . LYS A 1 65 ? 10.440 38.643 52.575 1.00 31.04 65 LYS A O 1
ATOM 477 N N . PHE A 1 66 ? 10.314 37.268 54.350 1.00 30.51 66 PHE A N 1
ATOM 478 C CA . PHE A 1 66 ? 8.862 37.167 54.269 1.00 29.45 66 PHE A CA 1
ATOM 479 C C . PHE A 1 66 ? 8.205 38.536 54.394 1.00 28.62 66 PHE A C 1
ATOM 480 O O . PHE A 1 66 ? 7.331 38.889 53.602 1.00 30.31 66 PHE A O 1
ATOM 488 N N . ASN A 1 67 ? 8.620 39.306 55.393 1.00 29.44 67 ASN A N 1
ATOM 489 C CA . ASN A 1 67 ? 8.046 40.626 55.587 1.00 28.60 67 ASN A CA 1
ATOM 490 C C . ASN A 1 67 ? 8.191 41.478 54.332 1.00 30.02 67 ASN A C 1
ATOM 491 O O . ASN A 1 67 ? 7.236 42.126 53.900 1.00 27.08 67 ASN A O 1
ATOM 496 N N . GLN A 1 68 ? 9.380 41.465 53.735 1.00 28.90 68 GLN A N 1
ATOM 497 C CA . GLN A 1 68 ? 9.631 42.236 52.518 1.00 30.54 68 GLN A CA 1
ATOM 498 C C . GLN A 1 68 ? 8.737 41.797 51.367 1.00 27.97 68 GLN A C 1
ATOM 499 O O . GLN A 1 68 ? 8.184 42.630 50.654 1.00 31.11 68 GLN A O 1
ATOM 505 N N . GLN A 1 69 ? 8.601 40.491 51.176 1.00 29.75 69 GLN A N 1
ATOM 506 C CA . GLN A 1 69 ? 7.770 39.992 50.087 1.00 31.19 69 GLN A CA 1
ATOM 507 C C . GLN A 1 69 ? 6.303 40.373 50.275 1.00 31.09 69 GLN A C 1
ATOM 508 O O . GLN A 1 69 ? 5.647 40.846 49.343 1.00 31.28 69 GLN A O 1
ATOM 514 N N . ALA A 1 70 ? 5.789 40.165 51.482 1.00 28.34 70 ALA A N 1
ATOM 515 C CA . ALA A 1 70 ? 4.396 40.486 51.768 1.00 28.15 70 ALA A CA 1
ATOM 516 C C . ALA A 1 70 ? 4.129 41.982 51.649 1.00 29.39 70 ALA A C 1
ATOM 517 O O . ALA A 1 70 ? 3.130 42.401 51.065 1.00 30.84 70 ALA A O 1
ATOM 519 N N . ALA A 1 71 ? 5.031 42.784 52.203 1.00 30.97 71 ALA A N 1
ATOM 520 C CA . ALA A 1 71 ? 4.888 44.230 52.173 1.00 33.33 71 ALA A CA 1
ATOM 521 C C . ALA A 1 71 ? 4.955 44.807 50.761 1.00 36.14 71 ALA A C 1
ATOM 522 O O . ALA A 1 71 ? 4.390 45.870 50.495 1.00 36.75 71 ALA A O 1
ATOM 524 N N . LYS A 1 72 ? 5.647 44.119 49.860 1.00 37.15 72 LYS A N 1
ATOM 525 C CA . LYS A 1 72 ? 5.777 44.597 48.485 1.00 40.23 72 LYS A CA 1
ATOM 526 C C . LYS A 1 72 ? 4.507 44.305 47.696 1.00 40.90 72 LYS A C 1
ATOM 527 O O . LYS A 1 72 ? 4.301 44.845 46.609 1.00 42.41 72 LYS A O 1
ATOM 533 N N . LEU A 1 73 ? 3.655 43.445 48.240 1.00 40.50 73 LEU A N 1
ATOM 534 C CA . LEU A 1 73 ? 2.413 43.100 47.563 1.00 40.53 73 LEU A CA 1
ATOM 535 C C . LEU A 1 73 ? 1.465 44.289 47.543 1.00 40.20 73 LEU A C 1
ATOM 536 O O . LEU A 1 73 ? 1.545 45.180 48.388 1.00 42.59 73 LEU A O 1
ATOM 541 N N . SER A 1 74 ? 0.569 44.296 46.566 1.00 39.93 74 SER A N 1
ATOM 542 C CA . SER A 1 74 ? -0.382 45.385 46.408 1.00 38.87 74 SER A CA 1
ATOM 543 C C . SER A 1 74 ? -1.294 45.604 47.615 1.00 37.28 74 SER A C 1
ATOM 544 O O . SER A 1 74 ? -1.876 44.658 48.143 1.00 36.62 74 SER A O 1
ATOM 547 N N . ASN A 1 75 ? -1.394 46.863 48.040 1.00 35.74 75 ASN A N 1
ATOM 548 C CA . ASN A 1 75 ? -2.250 47.276 49.148 1.00 36.66 75 ASN A CA 1
ATOM 549 C C . ASN A 1 75 ? -2.195 46.276 50.301 1.00 36.85 75 ASN A C 1
ATOM 550 O O . ASN A 1 75 ? -3.206 45.680 50.677 1.00 38.58 75 ASN A O 1
ATOM 555 N N . THR A 1 76 ? -1.003 46.104 50.861 1.00 35.49 76 THR A N 1
ATOM 556 C CA . THR A 1 76 ? -0.796 45.168 51.955 1.00 34.00 76 THR A CA 1
ATOM 557 C C . THR A 1 76 ? 0.067 45.806 53.033 1.00 32.95 76 THR A C 1
ATOM 558 O O . THR A 1 76 ? 1.023 46.514 52.724 1.00 33.01 76 THR A O 1
ATOM 562 N N . ILE A 1 77 ? -0.288 45.567 54.294 1.00 29.35 77 ILE A N 1
ATOM 563 C CA . ILE A 1 77 ? 0.467 46.087 55.433 1.00 28.86 77 ILE A CA 1
ATOM 564 C C . ILE A 1 77 ? 0.861 44.895 56.300 1.00 27.40 77 ILE A C 1
ATOM 565 O O . ILE A 1 77 ? 0.045 44.009 56.559 1.00 26.95 77 ILE A O 1
ATOM 570 N N . VAL A 1 78 ? 2.119 44.846 56.719 1.00 24.71 78 VAL A N 1
ATOM 571 C CA . VAL A 1 78 ? 2.577 43.748 57.565 1.00 23.14 78 VAL A CA 1
ATOM 572 C C . VAL A 1 78 ? 2.725 44.256 58.998 1.00 23.99 78 VAL A C 1
ATOM 573 O O . VAL A 1 78 ? 3.456 45.214 59.261 1.00 24.08 78 VAL A O 1
ATOM 577 N N . LEU A 1 79 ? 2.014 43.616 59.920 1.00 20.59 79 LEU A N 1
ATOM 578 C CA . LEU A 1 79 ? 2.082 43.994 61.319 1.00 22.33 79 LEU A CA 1
ATOM 579 C C . LEU A 1 79 ? 2.764 42.893 62.100 1.00 22.78 79 LEU A C 1
ATOM 580 O O . LEU A 1 79 ? 2.237 41.782 62.226 1.00 21.36 79 LEU A O 1
ATOM 585 N N . CYS A 1 80 ? 3.966 43.185 62.588 1.00 21.61 80 CYS A N 1
ATOM 586 C CA . CYS A 1 80 ? 4.689 42.201 63.389 1.00 20.34 80 CYS A CA 1
ATOM 587 C C . CYS A 1 80 ? 4.289 42.489 64.828 1.00 20.88 80 CYS A C 1
ATOM 588 O O . CYS A 1 80 ? 4.564 43.566 65.362 1.00 21.37 80 CYS A O 1
ATOM 591 N N . ILE A 1 81 ? 3.649 41.502 65.437 1.00 19.32 81 ILE A N 1
ATOM 592 C CA . ILE A 1 81 ? 3.118 41.615 66.781 1.00 20.16 81 ILE A CA 1
ATOM 593 C C . ILE A 1 81 ? 3.792 40.737 67.825 1.00 19.47 81 ILE A C 1
ATOM 594 O O . ILE A 1 81 ? 4.015 39.550 67.605 1.00 19.55 81 ILE A O 1
ATOM 599 N N . SER A 1 82 ? 4.101 41.328 68.975 1.00 18.45 82 SER A N 1
ATOM 600 C CA . SER A 1 82 ? 4.701 40.584 70.082 1.00 18.87 82 SER A CA 1
ATOM 601 C C . SER A 1 82 ? 4.532 41.391 71.362 1.00 19.06 82 SER A C 1
ATOM 602 O O . SER A 1 82 ? 4.122 42.560 71.321 1.00 21.42 82 SER A O 1
ATOM 605 N N . ALA A 1 83 ? 4.844 40.771 72.496 1.00 18.60 83 ALA A N 1
ATOM 606 C CA . ALA A 1 83 ? 4.739 41.417 73.803 1.00 17.08 83 ALA A CA 1
ATOM 607 C C . ALA A 1 83 ? 6.013 42.190 74.173 1.00 19.10 83 ALA A C 1
ATOM 608 O O . ALA A 1 83 ? 6.093 42.784 75.255 1.00 19.25 83 ALA A O 1
ATOM 610 N N . ASP A 1 84 ? 7.020 42.168 73.293 1.00 17.97 84 ASP A N 1
ATOM 611 C CA . ASP A 1 84 ? 8.263 42.913 73.543 1.00 18.70 84 ASP A CA 1
ATOM 612 C C . ASP A 1 84 ? 7.886 44.391 73.592 1.00 19.15 84 ASP A C 1
ATOM 613 O O . ASP A 1 84 ? 7.010 44.836 72.850 1.00 19.35 84 ASP A O 1
ATOM 618 N N . LEU A 1 85 ? 8.531 45.159 74.461 1.00 17.47 85 LEU A N 1
ATOM 619 C CA . LEU A 1 85 ? 8.227 46.585 74.528 1.00 19.89 85 LEU A CA 1
ATOM 620 C C . LEU A 1 85 ? 8.734 47.278 73.257 1.00 22.61 85 LEU A C 1
ATOM 621 O O . LEU A 1 85 ? 9.638 46.778 72.582 1.00 22.10 85 LEU A O 1
ATOM 626 N N . PRO A 1 86 ? 8.153 48.441 72.915 1.00 23.34 86 PRO A N 1
ATOM 627 C CA . PRO A 1 86 ? 8.553 49.198 71.728 1.00 24.65 86 PRO A CA 1
ATOM 628 C C . PRO A 1 86 ? 10.060 49.440 71.673 1.00 26.59 86 PRO A C 1
ATOM 629 O O . PRO A 1 86 ? 10.659 49.421 70.598 1.00 26.29 86 PRO A O 1
ATOM 633 N N . PHE A 1 87 ? 10.675 49.655 72.834 1.00 27.11 87 PHE A N 1
ATOM 634 C CA . PHE A 1 87 ? 12.120 49.904 72.891 1.00 28.69 87 PHE A CA 1
ATOM 635 C C . PHE A 1 87 ? 12.889 48.769 72.252 1.00 28.54 87 PHE A C 1
ATOM 636 O O . PHE A 1 87 ? 13.913 48.989 71.613 1.00 29.44 87 PHE A O 1
ATOM 644 N N . ALA A 1 88 ? 12.398 47.549 72.435 1.00 28.55 88 ALA A N 1
ATOM 645 C CA . ALA A 1 88 ? 13.063 46.382 71.876 1.00 30.61 88 ALA A CA 1
ATOM 646 C C . ALA A 1 88 ? 12.618 46.105 70.446 1.00 33.91 88 ALA A C 1
ATOM 647 O O . ALA A 1 88 ? 13.419 45.673 69.621 1.00 34.57 88 ALA A O 1
ATOM 649 N N . GLN A 1 89 ? 11.341 46.353 70.165 1.00 35.57 89 GLN A N 1
ATOM 650 C CA . GLN A 1 89 ? 10.784 46.112 68.838 1.00 40.36 89 GLN A CA 1
ATOM 651 C C . GLN A 1 89 ? 11.492 46.876 67.725 1.00 42.96 89 GLN A C 1
ATOM 652 O O . GLN A 1 89 ? 11.219 46.653 66.546 1.00 43.60 89 GLN A O 1
ATOM 658 N N . ALA A 1 90 ? 12.399 47.775 68.094 1.00 47.45 90 ALA A N 1
ATOM 659 C CA . ALA A 1 90 ? 13.146 48.548 67.105 1.00 50.68 90 ALA A CA 1
ATOM 660 C C . ALA A 1 90 ? 14.469 47.847 66.813 1.00 52.36 90 ALA A C 1
ATOM 661 O O . ALA A 1 90 ? 15.267 48.304 65.993 1.00 53.50 90 ALA A O 1
ATOM 663 N N . ARG A 1 91 ? 14.686 46.724 67.489 1.00 53.43 91 ARG A N 1
ATOM 664 C CA . ARG A 1 91 ? 15.911 45.937 67.338 1.00 53.71 91 ARG A CA 1
ATOM 665 C C . ARG A 1 91 ? 15.618 44.686 66.517 1.00 52.96 91 ARG A C 1
ATOM 666 O O . ARG A 1 91 ? 16.431 43.762 66.438 1.00 52.88 91 ARG A O 1
ATOM 674 N N . PHE A 1 92 ? 14.440 44.676 65.904 1.00 51.26 92 PHE A N 1
ATOM 675 C CA . PHE A 1 92 ? 14.005 43.558 65.086 1.00 49.56 92 PHE A CA 1
ATOM 676 C C . PHE A 1 92 ? 14.580 43.690 63.681 1.00 49.88 92 PHE A C 1
ATOM 677 O O . PHE A 1 92 ? 14.566 44.776 63.103 1.00 50.11 92 PHE A O 1
ATOM 685 N N . CYS A 1 93 ? 15.078 42.583 63.136 1.00 51.61 93 CYS A N 1
ATOM 686 C CA . CYS A 1 93 ? 15.679 42.578 61.801 1.00 52.84 93 CYS A CA 1
AT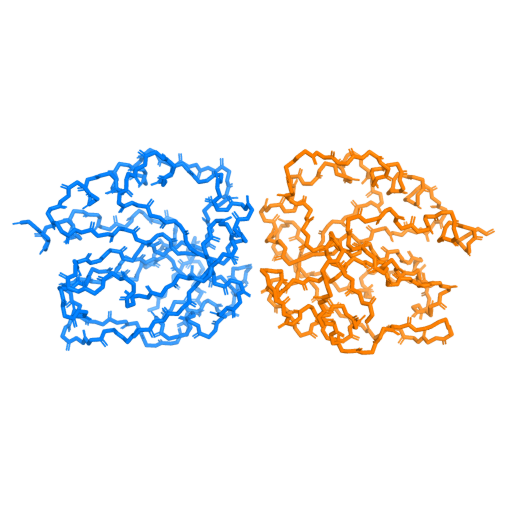OM 687 C C . CYS A 1 93 ? 14.670 42.380 60.676 1.00 52.84 93 CYS A C 1
ATOM 688 O O . CYS A 1 93 ? 15.006 42.551 59.508 1.00 52.80 93 CYS A O 1
ATOM 691 N N . GLY A 1 94 ? 13.439 42.020 61.023 1.00 52.65 94 GLY A N 1
ATOM 692 C CA . GLY A 1 94 ? 12.439 41.786 59.998 1.00 52.92 94 GLY A CA 1
ATOM 693 C C . GLY A 1 94 ? 11.518 42.941 59.661 1.00 52.81 94 GLY A C 1
ATOM 694 O O . GLY A 1 94 ? 10.652 42.806 58.798 1.00 53.98 94 GLY A O 1
ATOM 695 N N . ALA A 1 95 ? 11.693 44.077 60.323 1.00 51.65 95 ALA A N 1
ATOM 696 C CA . ALA A 1 95 ? 10.829 45.219 60.061 1.00 51.81 95 ALA A CA 1
ATOM 697 C C . ALA A 1 95 ? 11.579 46.481 59.658 1.00 51.98 95 ALA A C 1
ATOM 698 O O . ALA A 1 95 ? 11.169 47.182 58.735 1.00 51.60 95 ALA A O 1
ATOM 700 N N . GLU A 1 96 ? 12.672 46.772 60.352 1.00 52.76 96 GLU A N 1
ATOM 701 C CA . GLU A 1 96 ? 13.457 47.965 60.062 1.00 53.05 96 GLU A CA 1
ATOM 702 C C . GLU A 1 96 ? 13.845 48.072 58.591 1.00 51.56 96 GLU A C 1
ATOM 703 O O . GLU A 1 96 ? 14.484 47.177 58.041 1.00 51.74 96 GLU A O 1
ATOM 709 N N . GLY A 1 97 ? 13.441 49.171 57.960 1.00 49.85 97 GLY A N 1
ATOM 710 C CA . GLY A 1 97 ? 13.763 49.389 56.560 1.00 48.47 97 GLY A CA 1
ATOM 711 C C . GLY A 1 97 ? 12.688 49.011 55.556 1.00 47.12 97 GLY A C 1
ATOM 712 O O . GLY A 1 97 ? 12.834 49.276 54.362 1.00 46.63 97 GLY A O 1
ATOM 713 N N . ILE A 1 98 ? 11.608 48.394 56.026 1.00 43.61 98 ILE A N 1
ATOM 714 C CA . ILE A 1 98 ? 10.525 47.986 55.137 1.00 42.36 98 ILE A CA 1
ATOM 715 C C . ILE A 1 98 ? 9.328 48.919 55.271 1.00 41.88 98 ILE A C 1
ATOM 716 O O . ILE A 1 98 ? 8.663 48.949 56.307 1.00 39.49 98 ILE A O 1
ATOM 721 N N . GLU A 1 99 ? 9.058 49.669 54.207 1.00 41.98 99 GLU A N 1
ATOM 722 C CA . GLU A 1 99 ? 7.962 50.633 54.176 1.00 44.47 99 GLU A CA 1
ATOM 723 C C . GLU A 1 99 ? 6.656 50.158 54.812 1.00 43.65 99 GLU A C 1
ATOM 724 O O . GLU A 1 99 ? 6.194 50.737 55.795 1.00 44.72 99 GLU A O 1
ATOM 730 N N . ASN A 1 100 ? 6.062 49.107 54.262 1.00 42.57 100 ASN A N 1
ATOM 731 C CA . ASN A 1 100 ? 4.790 48.612 54.790 1.00 40.73 100 ASN A CA 1
ATOM 732 C C . ASN A 1 100 ? 4.902 47.442 55.767 1.00 39.13 100 ASN A C 1
ATOM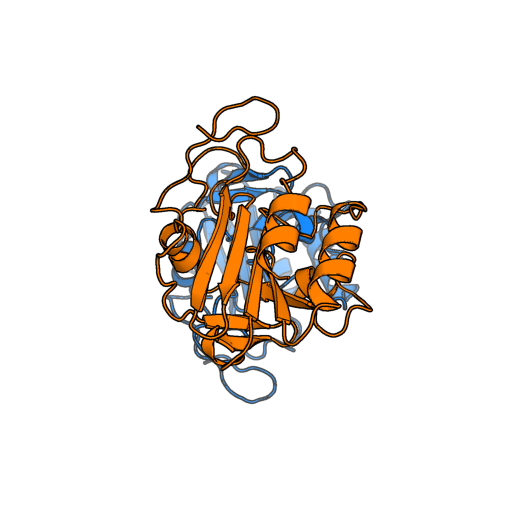 733 O O . ASN A 1 100 ? 4.106 46.503 55.727 1.00 38.53 100 ASN A O 1
ATOM 738 N N . ALA A 1 101 ? 5.895 47.513 56.648 1.00 37.62 101 ALA A N 1
ATOM 739 C CA . ALA A 1 101 ? 6.119 46.486 57.658 1.00 36.86 101 ALA A CA 1
ATOM 740 C C . ALA A 1 101 ? 6.407 47.180 58.982 1.00 36.78 101 ALA A C 1
ATOM 741 O O . ALA A 1 101 ? 7.487 47.734 59.176 1.00 38.31 101 ALA A O 1
ATOM 743 N N . LYS A 1 102 ? 5.445 47.145 59.898 1.00 33.77 102 LYS A N 1
ATOM 744 C CA . LYS A 1 102 ? 5.607 47.815 61.184 1.00 32.28 102 LYS A CA 1
ATOM 745 C C . LYS A 1 102 ? 5.489 46.852 62.356 1.00 30.88 102 LYS A C 1
ATOM 746 O O . LYS A 1 102 ? 4.750 45.876 62.291 1.00 30.41 102 LYS A O 1
ATOM 752 N N . THR A 1 103 ? 6.216 47.132 63.431 1.00 27.10 103 THR A N 1
ATOM 753 C CA . THR A 1 103 ? 6.145 46.290 64.612 1.00 26.39 103 THR A CA 1
ATOM 754 C C . THR A 1 103 ? 5.284 47.019 65.628 1.00 25.39 103 THR A C 1
ATOM 755 O O . THR A 1 103 ? 5.365 48.243 65.758 1.00 24.77 103 THR A O 1
ATOM 759 N N . VAL A 1 104 ? 4.436 46.271 66.324 1.00 23.17 104 VAL A N 1
ATOM 760 C CA . VAL A 1 104 ? 3.565 46.848 67.339 1.00 23.06 104 VAL A CA 1
ATOM 761 C C . VAL A 1 104 ? 3.580 45.953 68.572 1.00 21.79 104 VAL A C 1
ATOM 762 O O . VAL A 1 104 ? 3.648 44.730 68.462 1.00 20.71 104 VAL A O 1
ATOM 766 N N . SER A 1 105 ? 3.498 46.569 69.744 1.00 20.26 105 SER A N 1
ATOM 767 C CA . SER A 1 105 ? 3.549 45.835 71.000 1.00 20.38 105 SER A CA 1
ATOM 768 C C . SER A 1 105 ? 2.225 45.676 71.738 1.00 19.79 105 SER A C 1
ATOM 769 O O . SER A 1 105 ? 1.390 46.576 71.737 1.00 21.03 105 SER A O 1
ATOM 772 N N . THR A 1 106 ? 2.070 44.541 72.418 1.00 20.85 106 THR A N 1
ATOM 773 C CA . THR A 1 106 ? 0.865 44.245 73.200 1.00 18.90 106 THR A CA 1
ATOM 774 C C . THR A 1 106 ? 1.058 44.531 74.690 1.00 20.20 106 THR A C 1
ATOM 775 O O . THR A 1 106 ? 0.191 44.171 75.487 1.00 21.76 106 THR A O 1
ATOM 779 N N . PHE A 1 107 ? 2.156 45.181 75.080 1.00 20.47 107 PHE A N 1
ATOM 780 C CA . PHE A 1 107 ? 2.392 45.401 76.512 1.00 22.12 107 PHE A CA 1
ATOM 781 C C . PHE A 1 107 ? 1.271 46.127 77.265 1.00 23.89 107 PHE A C 1
ATOM 782 O O . PHE A 1 107 ? 1.139 45.950 78.472 1.00 24.06 107 PHE A O 1
ATOM 790 N N . ARG A 1 108 ? 0.476 46.918 76.545 1.00 24.70 108 ARG A N 1
ATOM 791 C CA . ARG A 1 108 ? -0.649 47.666 77.108 1.00 26.18 108 ARG A CA 1
ATOM 792 C C . ARG A 1 108 ? -1.976 47.000 76.766 1.00 25.96 108 ARG A C 1
ATOM 793 O O . ARG A 1 108 ? -3.037 47.503 77.124 1.00 26.56 108 ARG A O 1
ATOM 801 N N . ASN A 1 109 ? -1.935 45.888 76.046 1.00 25.03 109 ASN A N 1
ATOM 802 C CA . ASN A 1 109 ? -3.176 45.223 75.666 1.00 25.02 109 ASN A CA 1
ATOM 803 C C . ASN A 1 109 ? -3.019 43.712 75.652 1.00 25.58 109 ASN A C 1
ATOM 804 O O . ASN A 1 109 ? -3.096 43.074 74.604 1.00 25.44 109 ASN A O 1
ATOM 809 N N . HIS A 1 110 ? -2.800 43.144 76.829 1.00 27.09 110 HIS A N 1
ATOM 810 C CA . HIS A 1 110 ? -2.624 41.714 76.944 1.00 29.74 110 HIS A CA 1
ATOM 811 C C . HIS A 1 110 ? -3.896 40.966 76.545 1.00 29.54 110 HIS A C 1
ATOM 812 O O . HIS A 1 110 ? -3.838 39.796 76.161 1.00 29.15 110 HIS A O 1
ATOM 819 N N . ALA A 1 111 ? -5.044 41.638 76.623 1.00 29.39 111 ALA A N 1
ATOM 820 C CA . ALA A 1 111 ? -6.309 40.998 76.249 1.00 30.29 111 ALA A CA 1
ATOM 821 C C . ALA A 1 111 ? -6.307 40.593 74.772 1.00 30.52 111 ALA A C 1
ATOM 822 O O . ALA A 1 111 ? -7.064 39.709 74.351 1.00 30.42 111 ALA A O 1
ATOM 824 N N . LEU A 1 112 ? -5.454 41.238 73.984 1.00 30.70 112 LEU A N 1
ATOM 825 C CA . LEU A 1 112 ? -5.377 40.934 72.560 1.00 29.54 112 LEU A CA 1
ATOM 826 C C . LEU A 1 112 ? -4.855 39.516 72.319 1.00 27.56 112 LEU A C 1
ATOM 827 O O . LEU A 1 112 ? -5.197 38.877 71.323 1.00 27.71 112 LEU A O 1
ATOM 832 N N . HIS A 1 113 ? -4.024 39.030 73.230 1.00 25.85 113 HIS A N 1
ATOM 833 C CA . HIS A 1 113 ? -3.474 37.687 73.106 1.00 23.72 113 HIS A CA 1
ATOM 834 C C . HIS A 1 113 ? -4.591 36.658 72.980 1.00 25.69 113 HIS A C 1
ATOM 835 O O . HIS A 1 113 ? -4.626 35.879 72.024 1.00 25.19 113 HIS A O 1
ATOM 842 N N . SER A 1 114 ? -5.505 36.653 73.947 1.00 26.45 114 SER A N 1
ATOM 843 C CA . SER A 1 114 ? -6.622 35.711 73.913 1.00 28.93 114 SER A CA 1
ATOM 844 C C . SER A 1 114 ? -7.554 36.010 72.742 1.00 29.12 114 SER A C 1
ATOM 845 O O . SER A 1 114 ? -8.100 35.095 72.124 1.00 29.76 114 SER A O 1
ATOM 848 N N . GLN A 1 115 ? -7.732 37.291 72.437 1.00 30.25 115 GLN A N 1
ATOM 849 C CA . GLN A 1 115 ? -8.599 37.710 71.336 1.00 32.48 115 GLN A CA 1
ATOM 850 C C . GLN A 1 115 ? -8.194 37.054 70.012 1.00 31.73 115 GLN A C 1
ATOM 851 O O . GLN A 1 115 ? -9.050 36.687 69.208 1.00 31.79 115 GLN A O 1
ATOM 857 N N . LEU A 1 116 ? -6.893 36.901 69.785 1.00 28.29 116 LEU A N 1
ATOM 858 C CA . LEU A 1 116 ? -6.416 36.277 68.552 1.00 26.88 116 LEU A CA 1
ATOM 859 C C . LEU A 1 116 ? -6.057 34.807 68.763 1.00 24.96 116 LEU A C 1
ATOM 860 O O . LEU A 1 116 ? -5.469 34.173 67.890 1.00 24.14 116 LEU A O 1
ATOM 865 N N . GLY A 1 117 ? -6.410 34.279 69.933 1.00 24.71 117 GLY A N 1
ATOM 866 C CA . GLY A 1 117 ? -6.146 32.883 70.243 1.00 23.11 117 GLY A CA 1
ATOM 867 C C . GLY A 1 117 ? -4.678 32.502 70.231 1.00 23.53 117 GLY A C 1
ATOM 868 O O . GLY A 1 117 ? -4.319 31.394 69.837 1.00 21.95 117 GLY A O 1
ATOM 869 N N . VAL A 1 118 ? -3.825 33.427 70.659 1.00 19.27 118 VAL A N 1
ATOM 870 C CA . VAL A 1 118 ? -2.391 33.185 70.705 1.00 21.67 118 VAL A CA 1
ATOM 871 C C . VAL A 1 118 ? -1.843 33.391 72.114 1.00 22.29 118 VAL A C 1
ATOM 872 O O . VAL A 1 118 ? -0.649 33.623 72.294 1.00 22.14 118 VAL A O 1
ATOM 876 N N . ASP A 1 119 ? -2.722 33.289 73.109 1.00 21.32 119 ASP A N 1
ATOM 877 C CA . ASP A 1 119 ? -2.343 33.481 74.507 1.00 25.14 119 ASP A CA 1
ATOM 878 C C . ASP A 1 119 ? -1.698 32.260 75.175 1.00 25.56 119 ASP A C 1
ATOM 879 O O . ASP A 1 119 ? -2.401 31.351 75.616 1.00 28.44 119 ASP A O 1
ATOM 884 N N . ILE A 1 120 ? -0.363 32.244 75.247 1.00 25.43 120 ILE A N 1
ATOM 885 C CA . ILE A 1 120 ? 0.368 31.144 75.892 1.00 27.42 120 ILE A CA 1
ATOM 886 C C . ILE A 1 120 ? 0.159 31.315 77.399 1.00 29.46 120 ILE A C 1
ATOM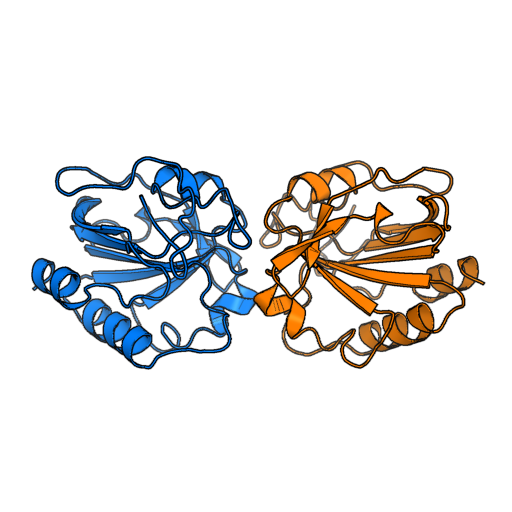 887 O O . ILE A 1 120 ? 0.395 32.393 77.942 1.00 28.19 120 ILE A O 1
ATOM 892 N N . GLN A 1 121 ? -0.270 30.260 78.082 1.00 29.60 121 GLN A N 1
ATOM 893 C CA . GLN A 1 121 ? -0.536 30.380 79.511 1.00 33.45 121 GLN A CA 1
ATOM 894 C C . GLN A 1 121 ? 0.382 29.600 80.448 1.00 33.76 121 GLN A C 1
ATOM 895 O O . GLN A 1 121 ? 0.446 29.894 81.646 1.00 35.31 121 GLN A O 1
ATOM 901 N N . THR A 1 122 ? 1.095 28.622 79.904 1.00 33.59 122 THR A N 1
ATOM 902 C CA . THR A 1 122 ? 1.985 27.787 80.697 1.00 34.93 122 THR A CA 1
ATOM 903 C C . THR A 1 122 ? 3.444 27.877 80.265 1.00 35.98 122 THR A C 1
ATOM 904 O O . THR A 1 122 ? 3.800 28.646 79.372 1.00 38.49 122 THR A O 1
ATOM 908 N N . GLY A 1 123 ? 4.288 27.090 80.918 1.00 35.79 123 GLY A N 1
ATOM 909 C CA . GLY A 1 123 ? 5.696 27.085 80.573 1.00 35.03 123 GLY A CA 1
ATOM 910 C C . GLY A 1 123 ? 6.379 28.428 80.715 1.00 34.50 123 GLY A C 1
ATOM 911 O O . GLY A 1 123 ? 5.758 29.409 81.134 1.00 35.60 123 GLY A O 1
ATOM 912 N N . PRO A 1 124 ? 7.667 28.508 80.350 1.00 33.48 124 PRO A N 1
ATOM 913 C CA . PRO A 1 124 ? 8.440 29.744 80.443 1.00 32.76 124 PRO A CA 1
ATOM 914 C C . PRO A 1 124 ? 7.969 30.858 79.511 1.00 30.53 124 PRO A C 1
ATOM 915 O O . PRO A 1 124 ? 8.316 32.019 79.715 1.00 30.15 124 PRO A O 1
ATOM 919 N N . LEU A 1 125 ? 7.181 30.510 78.497 1.00 26.88 125 LEU A N 1
ATOM 920 C CA . LEU A 1 125 ? 6.697 31.512 77.550 1.00 26.24 125 LEU A CA 1
ATOM 921 C C . LEU A 1 125 ? 5.310 32.044 77.894 1.00 24.51 125 LEU A C 1
ATOM 922 O O . LEU A 1 125 ? 4.689 32.746 77.089 1.00 24.81 125 LEU A O 1
ATOM 927 N N . ALA A 1 126 ? 4.818 31.713 79.083 1.00 23.71 126 ALA A N 1
ATOM 928 C CA . ALA A 1 126 ? 3.500 32.191 79.500 1.00 24.23 126 ALA A CA 1
ATOM 929 C C . ALA A 1 126 ? 3.531 33.709 79.489 1.00 24.04 126 ALA A C 1
ATOM 930 O O . ALA A 1 126 ? 4.497 34.309 79.954 1.00 25.64 126 ALA A O 1
ATOM 932 N N . GLY A 1 127 ? 2.481 34.328 78.961 1.00 24.18 127 GLY A N 1
ATOM 933 C CA . GLY A 1 127 ? 2.449 35.780 78.910 1.00 23.50 127 GLY A CA 1
ATOM 934 C C . GLY A 1 127 ? 2.853 36.332 77.552 1.00 24.24 127 GLY A C 1
ATOM 935 O O . GLY A 1 127 ? 2.691 37.529 77.294 1.00 22.85 127 GLY A O 1
ATOM 936 N N . LEU A 1 128 ? 3.391 35.465 76.695 1.00 21.40 128 LEU A N 1
ATOM 937 C CA . LEU A 1 128 ? 3.816 35.853 75.351 1.00 22.44 128 LEU A CA 1
ATOM 938 C C . LEU A 1 128 ? 2.787 35.370 74.335 1.00 22.51 128 LEU A C 1
ATOM 939 O O . LEU A 1 128 ? 1.892 34.597 74.682 1.00 21.13 128 LEU A O 1
ATOM 944 N N . THR A 1 129 ? 2.898 35.830 73.091 1.00 20.17 129 THR A N 1
ATOM 945 C CA . THR A 1 129 ? 1.968 35.427 72.027 1.00 21.51 129 THR A CA 1
ATOM 946 C C . THR A 1 129 ? 2.573 34.277 71.236 1.00 23.16 129 THR A C 1
ATOM 947 O O . THR A 1 129 ? 3.725 34.356 70.816 1.00 23.43 129 THR A O 1
ATOM 951 N N . SER A 1 130 ? 1.798 33.223 71.008 1.00 23.34 130 SER A N 1
ATOM 952 C CA . SER A 1 130 ? 2.311 32.077 70.261 1.00 24.23 130 SER A CA 1
ATOM 953 C C . SER A 1 130 ? 2.624 32.460 68.805 1.00 24.16 130 SER A C 1
ATOM 954 O O . SER A 1 130 ? 2.038 33.397 68.261 1.00 24.67 130 SER A O 1
ATOM 957 N N . ARG A 1 131 ? 3.561 31.744 68.183 1.00 22.79 131 ARG A N 1
ATOM 958 C CA . ARG A 1 131 ? 3.940 32.030 66.799 1.00 21.85 131 ARG A CA 1
ATOM 959 C C . ARG A 1 131 ? 2.770 31.768 65.864 1.00 21.87 131 ARG A C 1
ATOM 960 O O . ARG A 1 131 ? 2.186 30.680 65.874 1.00 22.45 131 ARG A O 1
ATOM 968 N N . ALA A 1 132 ? 2.421 32.765 65.062 1.00 19.31 132 ALA A N 1
ATOM 969 C CA . ALA A 1 132 ? 1.309 32.621 64.131 1.00 19.96 132 ALA A CA 1
ATOM 970 C C . ALA A 1 132 ? 1.365 33.636 63.018 1.00 20.67 132 ALA A C 1
ATOM 971 O O . ALA A 1 132 ? 1.995 34.684 63.145 1.00 18.19 132 ALA A O 1
ATOM 973 N N . VAL A 1 133 ? 0.674 33.318 61.931 1.00 19.06 133 VAL A N 1
ATOM 974 C CA . VAL A 1 133 ? 0.576 34.208 60.794 1.00 20.37 133 VAL A CA 1
ATOM 975 C C . VAL A 1 133 ? -0.898 34.245 60.410 1.00 20.78 133 VAL A C 1
ATOM 976 O O . VAL A 1 133 ? -1.517 33.200 60.208 1.00 22.56 133 VAL A O 1
ATOM 980 N N . ILE A 1 134 ? -1.459 35.444 60.334 1.00 19.80 134 ILE A N 1
ATOM 981 C CA . ILE A 1 134 ? -2.855 35.618 59.958 1.00 21.64 134 ILE A CA 1
ATOM 982 C C . ILE A 1 134 ? -2.952 36.625 58.823 1.00 22.00 134 ILE A C 1
ATOM 983 O O . ILE A 1 134 ? -2.508 37.772 58.961 1.00 23.16 134 ILE A O 1
ATOM 988 N N . VAL A 1 135 ? -3.529 36.192 57.704 1.00 22.22 135 VAL A N 1
ATOM 989 C CA . VAL A 1 135 ? -3.691 37.047 56.533 1.00 21.04 135 VAL A CA 1
ATOM 990 C C . VAL A 1 135 ? -5.151 37.499 56.401 1.00 22.32 135 VAL A C 1
ATOM 991 O O . VAL A 1 135 ? -6.050 36.670 56.278 1.00 23.02 135 VAL A O 1
ATOM 995 N N . LEU A 1 136 ? -5.365 38.810 56.404 1.00 22.08 136 LEU A N 1
ATOM 996 C CA . LEU A 1 136 ? -6.698 39.405 56.304 1.00 24.39 136 LEU A CA 1
ATOM 997 C C . LEU A 1 136 ? -6.905 40.159 55.000 1.00 26.06 136 LEU A C 1
ATOM 998 O O . LEU A 1 136 ? -5.975 40.783 54.492 1.00 26.50 136 LEU A O 1
ATOM 1003 N N . ASP A 1 137 ? -8.120 40.115 54.452 1.00 27.31 137 ASP A N 1
ATOM 1004 C CA . ASP A 1 137 ? -8.374 40.854 53.226 1.00 26.94 137 ASP A CA 1
ATOM 1005 C C . ASP A 1 137 ? -8.768 42.281 53.578 1.00 27.08 137 ASP A C 1
ATOM 1006 O O . ASP A 1 137 ? -8.691 42.693 54.744 1.00 25.91 137 ASP A O 1
ATOM 1011 N N . GLU A 1 138 ? -9.188 43.038 52.573 1.00 27.59 138 GLU A N 1
ATOM 1012 C CA . GLU A 1 138 ? -9.570 44.435 52.776 1.00 28.77 138 GLU A CA 1
ATOM 1013 C C . GLU A 1 138 ? -10.801 44.596 53.682 1.00 29.56 138 GLU A C 1
ATOM 1014 O O . GLU A 1 138 ? -11.136 45.713 54.067 1.00 29.76 138 GLU A O 1
ATOM 1020 N N . GLN A 1 139 ? -11.443 43.484 54.031 1.00 30.60 139 GLN A N 1
ATOM 1021 C CA . GLN A 1 139 ? -12.640 43.503 54.876 1.00 33.03 139 GLN A CA 1
ATOM 1022 C C . GLN A 1 139 ? -12.363 42.865 56.233 1.00 31.84 139 GLN A C 1
ATOM 1023 O O . GLN A 1 139 ? -13.275 42.649 57.035 1.00 30.91 139 GLN A O 1
ATOM 1029 N N . ASN A 1 140 ? -11.093 42.555 56.468 1.00 30.22 140 ASN A N 1
ATOM 1030 C CA . ASN A 1 140 ? -10.633 41.922 57.695 1.00 26.30 140 ASN A CA 1
ATOM 1031 C C . ASN A 1 140 ? -11.104 40.494 57.823 1.00 26.00 140 ASN A C 1
ATOM 1032 O O . ASN A 1 140 ? -11.128 39.909 58.910 1.00 23.99 140 ASN A O 1
ATOM 1037 N N . ASN A 1 141 ? -11.474 39.938 56.679 1.00 25.26 141 ASN A N 1
ATOM 1038 C CA . ASN A 1 141 ? -11.908 38.557 56.581 1.00 27.31 141 ASN A CA 1
ATOM 1039 C C . ASN A 1 141 ? -10.611 37.745 56.494 1.00 26.93 141 ASN A C 1
ATOM 1040 O O . ASN A 1 141 ? -9.684 38.137 55.785 1.00 27.13 141 ASN A O 1
ATOM 1045 N N . VAL A 1 142 ? -10.537 36.633 57.218 1.00 24.91 142 VAL A N 1
ATOM 1046 C CA . VAL A 1 142 ? -9.342 35.794 57.208 1.00 26.64 142 VAL A CA 1
ATOM 1047 C C . VAL A 1 142 ? -9.191 35.021 55.896 1.00 27.00 142 VAL A C 1
ATOM 1048 O O . VAL A 1 142 ? -10.072 34.248 55.527 1.00 26.63 142 VAL A O 1
ATOM 1052 N N . LEU A 1 143 ? -8.082 35.238 55.189 1.00 25.98 143 LEU A N 1
ATOM 1053 C CA . LEU A 1 143 ? -7.828 34.538 53.924 1.00 26.13 143 LEU A CA 1
ATOM 1054 C C . LEU A 1 143 ? -7.005 33.289 54.207 1.00 27.00 143 LEU A C 1
ATOM 1055 O O . LEU A 1 143 ? -7.122 32.276 53.517 1.00 27.06 143 LEU A O 1
ATOM 1060 N N . HIS A 1 144 ? -6.163 33.377 55.231 1.00 24.05 144 HIS A N 1
ATOM 1061 C CA . HIS A 1 144 ? -5.308 32.271 55.626 1.00 24.97 144 HIS A CA 1
ATOM 1062 C C . HIS A 1 144 ? -4.846 32.527 57.042 1.00 23.22 144 HIS A C 1
ATOM 1063 O O . HIS A 1 144 ? -4.656 33.674 57.428 1.00 23.34 144 HIS A O 1
ATOM 1070 N N . SER A 1 145 ? -4.667 31.467 57.813 1.00 23.30 145 SER A N 1
ATOM 1071 C CA . SER A 1 145 ? -4.194 31.615 59.174 1.00 24.20 145 SER A CA 1
ATOM 1072 C C . SER A 1 145 ? -3.489 30.333 59.568 1.00 25.11 145 SER A C 1
ATOM 1073 O O . SER A 1 145 ? -3.846 29.238 59.119 1.00 26.22 145 SER A O 1
ATOM 1076 N N . GLN A 1 146 ? -2.463 30.484 60.393 1.00 23.86 146 GLN A N 1
ATOM 1077 C CA . GLN A 1 146 ? -1.709 29.349 60.876 1.00 24.24 146 GLN A CA 1
ATOM 1078 C C . GLN A 1 146 ? -1.174 29.585 62.268 1.00 23.19 146 GLN A C 1
ATOM 1079 O O . GLN A 1 146 ? -0.486 30.575 62.526 1.00 23.06 146 GLN A O 1
ATOM 1085 N N . LEU A 1 147 ? -1.513 28.682 63.172 1.00 21.82 147 LEU A N 1
ATOM 1086 C CA . LEU A 1 147 ? -1.003 28.751 64.535 1.00 26.06 147 LEU A CA 1
ATOM 1087 C C . LEU A 1 147 ? 0.094 27.693 64.452 1.00 27.50 147 LEU A C 1
ATOM 1088 O O . LEU A 1 147 ? -0.194 26.499 64.379 1.00 27.10 147 LEU A O 1
ATOM 1093 N N . VAL A 1 148 ? 1.350 28.134 64.422 1.00 29.93 148 VAL A N 1
ATOM 1094 C CA . VAL A 1 148 ? 2.485 27.217 64.304 1.00 32.52 148 VAL A CA 1
ATOM 1095 C C . VAL A 1 148 ? 2.489 26.126 65.374 1.00 35.56 148 VAL A C 1
ATOM 1096 O O . VAL A 1 148 ? 2.653 26.404 66.557 1.00 35.43 148 VAL A O 1
ATOM 1100 N N . GLU A 1 149 ? 2.302 24.880 64.946 1.00 37.96 149 GLU A N 1
ATOM 1101 C CA . GLU A 1 149 ? 2.264 23.745 65.866 1.00 41.52 149 GLU A CA 1
ATOM 1102 C C . GLU A 1 149 ? 3.518 23.614 66.725 1.00 41.97 149 GLU A C 1
ATOM 1103 O O . GLU A 1 149 ? 3.455 23.142 67.860 1.00 42.75 149 GLU A O 1
ATOM 1109 N N . GLU A 1 150 ? 4.653 24.031 66.178 1.00 44.43 150 GLU A N 1
ATOM 1110 C CA . GLU A 1 150 ? 5.924 23.977 66.888 1.00 47.43 150 GLU A CA 1
ATOM 1111 C C . GLU A 1 150 ? 6.576 25.356 66.819 1.00 47.88 150 GLU A C 1
ATOM 1112 O 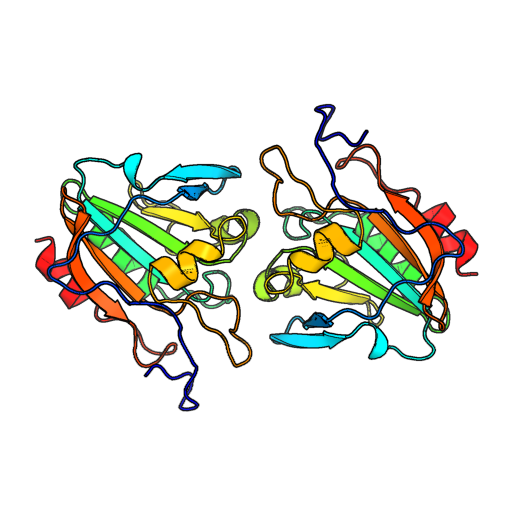O . GLU A 1 150 ? 7.027 25.780 65.758 1.00 47.90 150 GLU A O 1
ATOM 1118 N N . ILE A 1 151 ? 6.613 26.054 67.952 1.00 48.21 151 ILE A N 1
ATOM 1119 C CA . ILE A 1 151 ? 7.191 27.395 68.016 1.00 48.89 151 ILE A CA 1
ATOM 1120 C C . ILE A 1 151 ? 8.574 27.490 67.378 1.00 49.40 151 ILE A C 1
ATOM 1121 O O . ILE A 1 151 ? 8.918 28.507 66.781 1.00 50.85 151 ILE A O 1
ATOM 1126 N N . LYS A 1 152 ? 9.366 26.431 67.499 1.00 50.75 152 LYS A N 1
ATOM 1127 C CA . LYS A 1 152 ? 10.708 26.431 66.927 1.00 51.66 152 LYS A CA 1
ATOM 1128 C C . LYS A 1 152 ? 10.682 26.085 65.441 1.00 51.65 152 LYS A C 1
ATOM 1129 O O . LYS A 1 152 ? 11.722 25.846 64.830 1.00 53.44 152 LYS A O 1
ATOM 1135 N N . GLU A 1 153 ? 9.485 26.065 64.867 1.00 50.42 153 GLU A N 1
ATOM 1136 C CA . GLU A 1 153 ? 9.304 25.747 63.454 1.00 48.70 153 GLU A CA 1
ATOM 1137 C C . GLU A 1 153 ? 9.019 27.012 62.644 1.00 46.27 153 GLU A C 1
ATOM 1138 O O . GLU A 1 153 ? 8.367 27.935 63.129 1.00 46.35 153 GLU A O 1
ATOM 1144 N N . GLU A 1 154 ? 9.520 27.053 61.414 1.00 43.62 154 GLU A N 1
ATOM 1145 C CA . GLU A 1 154 ? 9.292 28.189 60.534 1.00 41.35 154 GLU A CA 1
ATOM 1146 C C . GLU A 1 154 ? 7.870 28.071 59.986 1.00 38.98 154 GLU A C 1
ATOM 1147 O O . GLU A 1 154 ? 7.448 26.992 59.572 1.00 38.45 154 GLU A O 1
ATOM 1153 N N . PRO A 1 155 ? 7.108 29.177 59.992 1.00 36.19 155 PRO A N 1
ATOM 1154 C CA . PRO A 1 155 ? 5.730 29.171 59.488 1.00 33.38 155 PRO A CA 1
ATOM 1155 C C . PRO A 1 155 ? 5.680 28.873 57.988 1.00 32.56 155 PRO A C 1
ATOM 1156 O O . PRO A 1 155 ? 6.693 28.961 57.295 1.00 30.72 155 PRO A O 1
ATOM 1160 N N . ASN A 1 156 ? 4.497 28.518 57.498 1.00 29.26 156 ASN A N 1
ATOM 1161 C CA . ASN A 1 156 ? 4.313 28.241 56.079 1.00 30.42 156 ASN A CA 1
ATOM 1162 C C . ASN A 1 156 ? 4.108 29.591 55.395 1.00 29.41 156 ASN A C 1
ATOM 1163 O O . ASN A 1 156 ? 2.974 30.006 55.124 1.00 27.57 156 ASN A O 1
ATOM 1168 N N . TYR A 1 157 ? 5.213 30.277 55.124 1.00 28.08 157 TYR A N 1
ATOM 1169 C CA . TYR A 1 157 ? 5.182 31.586 54.489 1.00 27.88 157 TYR A CA 1
ATOM 1170 C C . TYR A 1 157 ? 4.598 31.562 53.088 1.00 28.47 157 TYR A C 1
ATOM 1171 O O . TYR A 1 157 ? 3.928 32.507 52.670 1.00 26.79 157 TYR A O 1
ATOM 1180 N N . GLU A 1 158 ? 4.876 30.489 52.353 1.00 30.00 158 GLU A N 1
ATOM 1181 C CA . GLU A 1 158 ? 4.381 30.375 50.990 1.00 31.97 158 GLU A CA 1
ATOM 1182 C C . GLU A 1 158 ? 2.858 30.380 50.955 1.00 29.81 158 GLU A C 1
ATOM 1183 O O . GLU A 1 158 ? 2.252 31.020 50.100 1.00 29.45 158 GLU A O 1
ATOM 1189 N N . ALA A 1 159 ? 2.244 29.658 51.884 1.00 30.22 159 ALA A N 1
ATOM 1190 C CA . ALA A 1 159 ? 0.792 29.600 51.933 1.00 29.16 159 ALA A CA 1
ATOM 1191 C C . ALA A 1 159 ? 0.224 30.993 52.186 1.00 28.62 159 ALA A C 1
ATOM 1192 O O . ALA A 1 159 ? -0.792 31.368 51.601 1.00 32.03 159 ALA A O 1
ATOM 1194 N N . ALA A 1 160 ? 0.886 31.773 53.038 1.00 28.03 160 ALA A N 1
ATOM 1195 C CA . ALA A 1 160 ? 0.411 33.120 53.351 1.00 26.44 160 ALA A CA 1
ATOM 1196 C C . ALA A 1 160 ? 0.530 34.072 52.171 1.00 27.61 160 ALA A C 1
ATOM 1197 O O . ALA A 1 160 ? -0.375 34.872 51.906 1.00 26.48 160 ALA A O 1
ATOM 1199 N N . LEU A 1 161 ? 1.647 33.996 51.455 1.00 26.71 161 LEU A N 1
ATOM 1200 C CA . LEU A 1 161 ? 1.846 34.857 50.287 1.00 25.80 161 LEU A CA 1
ATOM 1201 C C . LEU A 1 161 ? 0.904 34.442 49.157 1.00 27.43 161 LEU A C 1
ATOM 1202 O O . LEU A 1 161 ? 0.396 35.287 48.418 1.00 28.49 161 LEU A O 1
ATOM 1207 N N . ALA A 1 162 ? 0.679 33.138 49.034 1.00 28.64 162 ALA A N 1
ATOM 1208 C CA . ALA A 1 162 ? -0.181 32.601 47.986 1.00 29.82 162 ALA A CA 1
ATOM 1209 C C . ALA A 1 162 ? -1.567 33.234 47.947 1.00 31.27 162 ALA A C 1
ATOM 1210 O O . ALA A 1 162 ? -2.074 33.553 46.874 1.00 32.42 162 ALA A O 1
ATOM 1212 N N . VAL A 1 163 ? -2.176 33.426 49.112 1.00 30.51 163 VAL A N 1
ATOM 1213 C CA . VAL A 1 163 ? -3.518 33.996 49.166 1.00 32.04 163 VAL A CA 1
ATOM 1214 C C . VAL A 1 163 ? -3.580 35.485 48.827 1.00 33.06 163 VAL A C 1
ATOM 1215 O O . VAL A 1 163 ? -4.652 36.019 48.537 1.00 33.54 163 VAL A O 1
ATOM 1219 N N . LEU A 1 164 ? -2.433 36.157 48.852 1.00 34.82 164 LEU A N 1
ATOM 1220 C CA . LEU A 1 164 ? -2.393 37.582 48.543 1.00 37.11 164 LEU A CA 1
ATOM 1221 C C . LEU A 1 164 ? -2.039 37.878 47.089 1.00 40.84 164 LEU A C 1
ATOM 1222 O O . LEU A 1 164 ? -2.157 39.016 46.633 1.00 40.24 164 LEU A O 1
ATOM 1227 N N . ALA A 1 165 ? -1.605 36.857 46.361 1.00 44.80 165 ALA A N 1
ATOM 1228 C CA . ALA A 1 165 ? -1.233 37.041 44.961 1.00 48.80 165 ALA A CA 1
ATOM 1229 C C . ALA A 1 165 ? -1.609 35.826 44.123 1.00 50.71 165 AL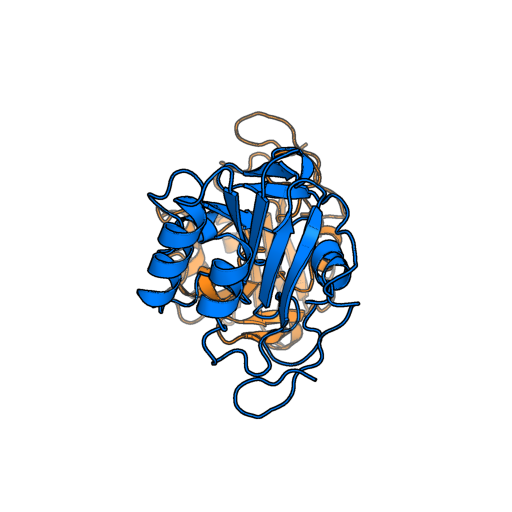A A C 1
ATOM 1230 O O . ALA A 1 165 ? -2.316 36.010 43.111 1.00 53.39 165 ALA A O 1
ATOM 1233 N N . THR B 1 2 ? 1.610 63.346 91.301 1.00 53.04 2 THR B N 1
ATOM 1234 C CA . THR B 1 2 ? 2.516 64.532 91.294 1.00 51.17 2 THR B CA 1
ATOM 1235 C C . THR B 1 2 ? 3.792 64.207 90.521 1.00 48.26 2 THR B C 1
ATOM 1236 O O . THR B 1 2 ? 4.770 64.951 90.576 1.00 49.05 2 THR B O 1
ATOM 1240 N N . VAL B 1 3 ? 3.773 63.090 89.799 1.00 45.12 3 VAL B N 1
ATOM 1241 C CA . VAL B 1 3 ? 4.927 62.666 89.012 1.00 41.00 3 VAL B CA 1
ATOM 1242 C C . VAL B 1 3 ? 4.850 63.251 87.602 1.00 39.82 3 VAL B C 1
ATOM 1243 O O . VAL B 1 3 ? 3.767 63.374 87.039 1.00 37.91 3 VAL B O 1
ATOM 1247 N N . THR B 1 4 ? 5.996 63.613 87.034 1.00 37.83 4 THR B N 1
ATOM 1248 C CA . THR B 1 4 ? 6.015 64.178 85.690 1.00 39.65 4 THR B CA 1
ATOM 1249 C C . THR B 1 4 ? 7.044 63.522 84.785 1.00 39.92 4 THR B C 1
ATOM 1250 O O . THR B 1 4 ? 7.993 62.884 85.250 1.00 40.31 4 THR B O 1
ATOM 1254 N N . LEU B 1 5 ? 6.842 63.689 83.482 1.00 40.32 5 LEU B N 1
ATOM 1255 C CA . LEU B 1 5 ? 7.740 63.145 82.472 1.00 40.82 5 LEU B CA 1
ATOM 1256 C C . LEU B 1 5 ? 8.261 64.303 81.628 1.00 40.01 5 LEU B C 1
ATOM 1257 O O . LEU B 1 5 ? 7.532 64.855 80.808 1.00 38.04 5 LEU B O 1
ATOM 1262 N N . ALA B 1 6 ? 9.522 64.665 81.838 1.00 40.64 6 ALA B N 1
ATOM 1263 C CA . ALA B 1 6 ? 10.127 65.768 81.106 1.00 42.27 6 ALA B CA 1
ATOM 1264 C C . ALA B 1 6 ? 9.316 67.037 81.348 1.00 41.84 6 ALA B C 1
ATOM 1265 O O . ALA B 1 6 ? 9.240 67.917 80.487 1.00 43.16 6 ALA B O 1
ATOM 1267 N N . GLY B 1 7 ? 8.700 67.115 82.524 1.00 42.12 7 GLY B N 1
ATOM 1268 C CA . GLY B 1 7 ? 7.899 68.269 82.883 1.00 42.38 7 GLY B CA 1
ATOM 1269 C C . GLY B 1 7 ? 6.406 68.039 82.758 1.00 42.95 7 GLY B C 1
ATOM 1270 O O . GLY B 1 7 ? 5.621 68.697 83.438 1.00 41.39 7 GLY B O 1
ATOM 1271 N N . ASN B 1 8 ? 6.010 67.101 81.900 1.00 42.88 8 ASN B N 1
ATOM 1272 C CA . ASN B 1 8 ? 4.593 66.808 81.681 1.00 43.61 8 ASN B CA 1
ATOM 1273 C C . ASN B 1 8 ? 4.011 65.837 82.710 1.00 44.74 8 ASN B C 1
ATOM 1274 O O . ASN B 1 8 ? 4.485 64.709 82.862 1.00 45.41 8 ASN B O 1
ATOM 1279 N N . PRO B 1 9 ? 2.960 66.264 83.424 1.00 44.56 9 PRO B N 1
ATOM 1280 C CA . PRO B 1 9 ? 2.305 65.438 84.442 1.00 44.15 9 PRO B CA 1
ATOM 1281 C C . PRO B 1 9 ? 1.841 64.071 83.931 1.00 43.47 9 PRO B C 1
ATOM 1282 O O . PRO B 1 9 ? 1.419 63.938 82.784 1.00 42.14 9 PRO B O 1
ATOM 1286 N N . 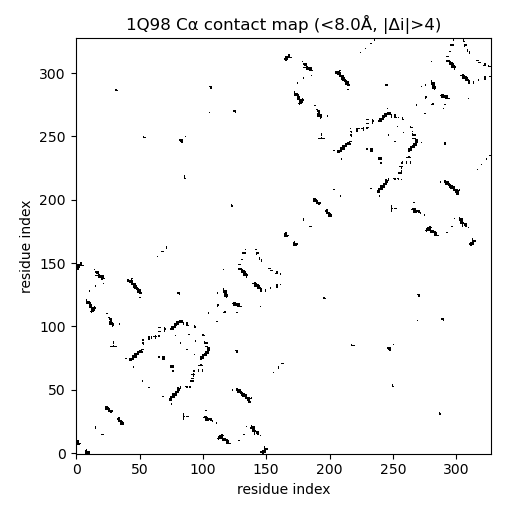ILE B 1 10 ? 1.926 63.064 84.796 1.00 42.14 10 ILE B N 1
ATOM 1287 C CA . ILE B 1 10 ? 1.497 61.706 84.469 1.00 41.69 10 ILE B CA 1
ATOM 1288 C C . ILE B 1 10 ? 0.846 61.092 85.701 1.00 40.33 10 ILE B C 1
ATOM 1289 O O . ILE B 1 10 ? 1.275 61.346 86.826 1.00 40.54 10 ILE B O 1
ATOM 1294 N N . GLU B 1 11 ? -0.191 60.289 85.491 1.00 39.42 11 GLU B N 1
ATOM 1295 C CA . GLU B 1 11 ? -0.883 59.661 86.607 1.00 40.35 11 GLU B CA 1
ATOM 1296 C C . GLU B 1 11 ? -0.265 58.319 86.991 1.00 39.31 11 GLU B C 1
ATOM 1297 O O . GLU B 1 11 ? -0.170 57.407 86.171 1.00 38.13 11 GLU B O 1
ATOM 1303 N N . VAL B 1 12 ? 0.144 58.209 88.247 1.00 38.00 12 VAL B N 1
ATOM 1304 C CA . VAL B 1 12 ? 0.732 56.980 88.752 1.00 36.19 12 VAL B CA 1
ATOM 1305 C C . VAL B 1 12 ? -0.197 56.431 89.820 1.00 36.75 12 VAL B C 1
ATOM 1306 O O . VAL B 1 12 ? -0.445 57.084 90.834 1.00 37.00 12 VAL B O 1
ATOM 1310 N N . GLY B 1 13 ? -0.705 55.226 89.590 1.00 35.53 13 GLY B N 1
ATOM 1311 C CA . GLY B 1 13 ? -1.630 54.628 90.532 1.00 36.09 13 GLY B CA 1
ATOM 1312 C C . GLY B 1 13 ? -1.066 53.636 91.525 1.00 35.72 13 GLY B C 1
ATOM 1313 O O . GLY B 1 13 ? 0.030 53.096 91.352 1.00 32.84 13 GLY B O 1
ATOM 1314 N N . GLY B 1 14 ? -1.844 53.396 92.577 1.00 33.97 14 GLY B N 1
ATOM 1315 C CA . GLY B 1 14 ? -1.444 52.463 93.610 1.00 34.02 14 GLY B CA 1
ATOM 1316 C C . GLY B 1 14 ? -0.839 53.154 94.816 1.00 34.47 14 GLY B C 1
ATOM 1317 O O . GLY B 1 14 ? -0.566 54.350 94.783 1.00 34.23 14 GLY B O 1
ATOM 1318 N N . HIS B 1 15 ? -0.639 52.394 95.888 1.00 36.20 15 HIS B N 1
ATOM 1319 C CA . HIS B 1 15 ? -0.052 52.915 97.112 1.00 36.29 15 HIS B CA 1
ATOM 1320 C C . HIS B 1 15 ? 1.453 52.660 97.141 1.00 35.53 15 HIS B C 1
ATOM 1321 O O . HIS B 1 15 ? 1.894 51.510 97.182 1.00 35.32 15 HIS B O 1
ATOM 1328 N N . PHE B 1 16 ? 2.242 53.728 97.120 1.00 34.58 16 PHE B N 1
ATOM 1329 C CA . PHE B 1 16 ? 3.693 53.585 97.157 1.00 36.07 16 PHE B CA 1
ATOM 1330 C C . PHE B 1 16 ? 4.140 53.229 98.581 1.00 37.07 16 PHE B C 1
ATOM 1331 O O . PHE B 1 16 ? 3.832 53.948 99.529 1.00 35.74 16 PHE B O 1
ATOM 1339 N N . PRO B 1 17 ? 4.870 52.111 98.745 1.00 38.50 17 PRO B N 1
ATOM 1340 C CA . PRO B 1 17 ? 5.346 51.681 100.065 1.00 39.84 17 PRO B CA 1
ATOM 1341 C C . PRO B 1 17 ? 6.065 52.781 100.839 1.00 41.75 17 PRO B C 1
ATOM 1342 O O . PRO B 1 17 ? 6.909 53.496 100.294 1.00 38.82 17 PRO B O 1
ATOM 1346 N N . GLN B 1 18 ? 5.720 52.908 102.118 1.00 43.48 18 GLN B N 1
ATOM 1347 C CA . GLN B 1 18 ? 6.315 53.914 102.997 1.00 45.24 18 GLN B CA 1
ATOM 1348 C C . GLN B 1 18 ? 7.188 53.242 104.054 1.00 45.05 18 GLN B C 1
ATOM 1349 O O . GLN B 1 18 ? 7.018 52.062 104.350 1.00 44.82 18 GLN B O 1
ATOM 1355 N N . VAL B 1 19 ? 8.120 53.999 104.623 1.00 45.36 19 VAL B N 1
ATOM 1356 C CA . VAL B 1 19 ? 9.011 53.468 105.649 1.00 46.49 19 VAL B CA 1
ATOM 1357 C C . VAL B 1 19 ? 8.193 52.841 106.774 1.00 46.56 19 VAL B C 1
ATOM 1358 O O . VAL B 1 19 ? 7.175 53.392 107.189 1.00 45.75 19 VAL B O 1
ATOM 1362 N N . GLY B 1 20 ? 8.644 51.688 107.257 1.00 47.24 20 GLY B N 1
ATOM 1363 C CA . GLY B 1 20 ? 7.942 51.005 108.327 1.00 47.12 20 GLY B CA 1
ATOM 1364 C C . GLY B 1 20 ? 6.956 49.980 107.805 1.00 47.87 20 GLY B C 1
ATOM 1365 O O . GLY B 1 20 ? 6.552 49.073 108.530 1.00 48.15 20 GLY B O 1
ATOM 1366 N N . GLU B 1 21 ? 6.565 50.123 106.543 1.00 48.59 21 GLU B N 1
ATOM 1367 C CA . GLU B 1 21 ? 5.620 49.196 105.932 1.00 48.98 21 GLU B CA 1
ATOM 1368 C C . GLU B 1 21 ? 6.314 47.935 105.445 1.00 48.60 21 GLU B C 1
ATOM 1369 O O . GLU B 1 21 ? 7.521 47.929 105.206 1.00 49.88 21 GLU B O 1
ATOM 1375 N N . ILE B 1 22 ? 5.538 46.867 105.303 1.00 48.14 22 ILE B N 1
ATOM 1376 C CA . ILE B 1 22 ? 6.062 45.587 104.848 1.00 47.23 22 ILE B CA 1
ATOM 1377 C C . ILE B 1 22 ? 5.604 45.298 103.422 1.00 45.34 22 ILE B C 1
ATOM 1378 O O . ILE B 1 22 ? 4.416 45.384 103.115 1.00 45.75 22 ILE B O 1
ATOM 1383 N N . VAL B 1 23 ? 6.553 44.966 102.553 1.00 42.07 23 VAL B N 1
ATOM 1384 C CA . VAL B 1 23 ? 6.235 44.653 101.166 1.00 40.00 23 VAL B CA 1
ATOM 1385 C C . VAL B 1 23 ? 5.919 43.171 101.041 1.00 40.27 23 VAL B C 1
ATOM 1386 O O . VAL B 1 23 ? 6.733 42.316 101.394 1.00 40.04 23 VAL B O 1
ATOM 1390 N N . GLU B 1 24 ? 4.724 42.881 100.542 1.00 40.21 24 GLU B N 1
ATOM 1391 C CA . GLU B 1 24 ? 4.261 41.513 100.368 1.00 40.97 24 GLU B CA 1
ATOM 1392 C C . GLU B 1 24 ? 5.101 40.781 99.328 1.00 40.19 24 GLU B C 1
ATOM 1393 O O . GLU B 1 24 ? 5.719 41.398 98.461 1.00 38.23 24 GLU B O 1
ATOM 1399 N N . ASN B 1 25 ? 5.121 39.457 99.430 1.00 38.06 25 ASN B N 1
ATOM 1400 C CA . ASN B 1 25 ? 5.868 38.621 98.504 1.00 36.85 25 ASN B CA 1
ATOM 1401 C C . ASN B 1 25 ? 5.284 38.782 97.102 1.00 35.52 25 ASN B C 1
ATOM 1402 O O . ASN B 1 25 ? 4.073 38.927 96.943 1.00 35.02 25 ASN B O 1
ATOM 1407 N N . PHE B 1 26 ? 6.144 38.772 96.088 1.00 33.74 26 PHE B N 1
ATOM 1408 C CA . PHE B 1 26 ? 5.689 38.900 94.707 1.00 30.49 26 PHE B CA 1
ATOM 1409 C C . PHE B 1 26 ? 6.543 38.030 93.800 1.00 29.68 26 PHE B C 1
ATOM 1410 O O . PHE B 1 26 ? 7.687 37.719 94.129 1.00 28.24 26 PHE B O 1
ATOM 1418 N N . ILE B 1 27 ? 5.985 37.626 92.663 1.00 29.13 27 ILE B N 1
ATOM 1419 C CA . ILE B 1 27 ? 6.714 36.771 91.733 1.00 28.94 27 ILE B CA 1
ATOM 1420 C C . ILE B 1 27 ? 6.970 37.463 90.399 1.00 28.00 27 ILE B C 1
ATOM 1421 O O . ILE B 1 27 ? 6.055 38.001 89.780 1.00 28.83 27 ILE B O 1
ATOM 1426 N N . LEU B 1 28 ? 8.228 37.448 89.968 1.00 24.86 28 LEU B N 1
ATOM 1427 C CA . LEU B 1 28 ? 8.607 38.057 88.701 1.00 24.82 28 LEU B CA 1
ATOM 1428 C C . LEU B 1 28 ? 9.367 37.038 87.861 1.00 26.29 28 LEU B C 1
ATOM 1429 O O . LEU B 1 28 ? 9.550 35.905 88.290 1.00 26.71 28 LEU B O 1
ATOM 1434 N N . VAL B 1 29 ? 9.803 37.427 86.665 1.00 26.46 29 VAL B N 1
ATOM 1435 C CA . VAL B 1 29 ? 10.500 36.490 85.796 1.00 25.23 29 VAL B CA 1
ATOM 1436 C C . VAL B 1 29 ? 11.956 36.870 85.548 1.00 26.16 29 VAL B C 1
ATOM 1437 O O . VAL B 1 29 ? 12.269 38.014 85.204 1.00 26.39 29 VAL B O 1
ATOM 1441 N N . GLY B 1 30 ? 12.840 35.891 85.723 1.00 26.19 30 GLY B N 1
ATOM 1442 C CA . GLY B 1 30 ? 14.264 36.116 85.533 1.00 27.11 30 GLY B CA 1
ATOM 1443 C C . GLY B 1 30 ? 14.680 36.089 84.078 1.00 27.84 30 GLY B C 1
ATOM 1444 O O . GLY B 1 30 ? 13.888 35.736 83.207 1.00 28.95 30 GLY B O 1
ATOM 1445 N N . ASN B 1 31 ? 15.932 36.452 83.815 1.00 29.08 31 ASN B N 1
ATOM 1446 C CA . ASN B 1 31 ? 16.453 36.481 82.451 1.00 31.52 31 ASN B CA 1
ATOM 1447 C C . ASN B 1 31 ? 16.321 35.147 81.731 1.00 31.88 31 ASN B C 1
ATOM 1448 O O . ASN B 1 31 ? 16.302 35.102 80.503 1.00 32.24 31 ASN B O 1
ATOM 1453 N N . ASP B 1 32 ? 16.226 34.061 82.488 1.00 33.25 32 ASP B N 1
ATOM 1454 C CA . ASP B 1 32 ? 16.108 32.737 81.881 1.00 36.29 32 ASP B CA 1
ATOM 1455 C C . ASP B 1 32 ? 14.664 32.244 81.837 1.00 35.71 32 ASP B C 1
ATOM 1456 O O . ASP B 1 32 ? 14.412 31.046 81.739 1.00 35.41 32 ASP B O 1
ATOM 1461 N N . LEU B 1 33 ? 13.724 33.182 81.913 1.00 34.29 33 LEU B N 1
ATOM 1462 C CA . LEU B 1 33 ? 12.293 32.884 81.873 1.00 33.44 33 LEU B CA 1
ATOM 1463 C C . LEU B 1 33 ? 11.765 32.094 83.067 1.00 33.53 33 LEU B C 1
ATOM 1464 O O . LEU B 1 33 ? 10.614 31.644 83.065 1.00 32.88 33 LEU B O 1
ATOM 1469 N N . ALA B 1 34 ? 12.596 31.945 84.094 1.00 33.34 34 ALA B N 1
ATOM 1470 C CA . ALA B 1 34 ? 12.198 31.224 85.300 1.00 33.65 34 ALA B CA 1
ATOM 1471 C C . ALA B 1 34 ? 11.607 32.195 86.320 1.00 32.37 34 ALA B C 1
ATOM 1472 O O . ALA B 1 34 ? 12.048 33.341 86.424 1.00 30.68 34 ALA B O 1
ATOM 1474 N N . ASP B 1 35 ? 10.617 31.735 87.077 1.00 33.71 35 ASP B N 1
ATOM 1475 C CA . ASP B 1 35 ? 9.995 32.584 88.084 1.00 35.53 35 ASP B CA 1
ATOM 1476 C C . ASP B 1 35 ? 10.948 32.896 89.228 1.00 34.76 35 ASP B C 1
ATOM 1477 O O . ASP B 1 35 ? 11.663 32.023 89.718 1.00 36.75 35 ASP B O 1
ATOM 1482 N N . VAL B 1 36 ? 10.950 34.154 89.647 1.00 33.56 36 VAL B N 1
ATOM 1483 C CA . VAL B 1 36 ? 11.797 34.604 90.737 1.00 32.24 36 VAL B CA 1
ATOM 1484 C C . VAL B 1 36 ? 10.906 35.316 91.747 1.00 32.86 36 VAL B C 1
ATOM 1485 O O . VAL B 1 36 ? 10.284 36.331 91.430 1.00 31.00 36 VAL B O 1
ATOM 1489 N N . ALA B 1 37 ? 10.832 34.782 92.962 1.00 32.05 37 ALA B N 1
ATOM 1490 C CA . ALA B 1 37 ? 9.998 35.390 93.994 1.00 32.88 37 ALA B CA 1
ATOM 1491 C C . ALA B 1 37 ? 10.836 36.255 94.919 1.00 33.51 37 ALA B C 1
ATOM 1492 O O . ALA B 1 37 ? 12.030 36.018 95.090 1.00 35.68 37 ALA B O 1
ATOM 1494 N N . LEU B 1 38 ? 10.208 37.263 95.512 1.00 32.87 38 LEU B N 1
ATOM 1495 C CA . LEU B 1 38 ? 10.911 38.149 96.425 1.00 33.78 38 LEU B CA 1
ATOM 1496 C C . LEU B 1 38 ? 11.481 37.333 97.584 1.00 36.74 38 LEU B C 1
ATOM 1497 O O . LEU B 1 38 ? 12.597 37.585 98.047 1.00 36.45 38 LEU B O 1
ATOM 1502 N N . ASN B 1 39 ? 10.716 36.348 98.043 1.00 38.17 39 ASN B N 1
ATOM 1503 C CA . ASN B 1 39 ? 11.157 35.510 99.155 1.00 40.49 39 ASN B CA 1
ATOM 1504 C C . ASN B 1 39 ? 12.244 34.511 98.770 1.00 42.27 39 ASN B C 1
ATOM 1505 O O . ASN B 1 39 ? 12.716 33.751 99.617 1.00 43.11 39 ASN B O 1
ATOM 1510 N N . ASP B 1 40 ? 12.642 34.499 97.499 1.00 42.69 40 ASP B N 1
ATOM 1511 C CA . ASP B 1 40 ? 13.705 33.600 97.076 1.00 43.16 40 ASP B CA 1
ATOM 1512 C C . ASP B 1 40 ? 15.028 34.135 97.606 1.00 43.43 40 ASP B C 1
ATOM 1513 O O . ASP B 1 40 ? 16.063 33.476 97.508 1.00 44.59 40 ASP B O 1
ATOM 1518 N N . PHE B 1 41 ? 14.985 35.343 98.160 1.00 41.98 41 PHE B N 1
ATOM 1519 C CA . PHE B 1 41 ? 16.175 35.964 98.730 1.00 42.06 41 PHE B CA 1
ATOM 1520 C C . PHE B 1 41 ? 15.967 36.137 100.231 1.00 42.00 41 PHE B C 1
ATOM 1521 O O . PHE B 1 41 ? 16.252 37.196 100.793 1.00 40.79 41 PHE B O 1
ATOM 1529 N N . ALA B 1 42 ? 15.471 35.083 100.871 1.00 42.35 42 ALA B N 1
ATOM 1530 C CA . ALA B 1 42 ? 15.204 35.096 102.306 1.00 42.58 42 ALA B CA 1
ATOM 1531 C C . ALA B 1 42 ? 16.397 35.581 103.123 1.00 42.51 42 ALA B C 1
ATOM 1532 O O . ALA B 1 42 ? 17.548 35.389 102.736 1.00 41.62 42 ALA B O 1
ATOM 1534 N N . SER B 1 43 ? 16.101 36.218 104.253 1.00 43.45 43 SER B N 1
ATOM 1535 C CA . SER B 1 43 ? 17.116 36.745 105.162 1.00 43.85 43 SER B CA 1
ATOM 1536 C C . SER B 1 43 ? 18.140 37.651 104.495 1.00 44.08 43 SER B C 1
ATOM 1537 O O . SER B 1 43 ? 19.272 37.762 104.956 1.00 45.67 43 SER B O 1
ATOM 1540 N N . LYS B 1 44 ? 17.744 38.302 103.408 1.00 43.79 44 LYS B N 1
ATOM 1541 C CA . LYS B 1 44 ? 18.643 39.206 102.703 1.00 42.23 44 LYS B CA 1
ATOM 1542 C C . LYS B 1 44 ? 17.989 40.566 102.524 1.00 40.27 44 LYS B C 1
ATOM 1543 O O . LYS B 1 44 ? 16.768 40.661 102.435 1.00 38.94 44 LYS B O 1
ATOM 1549 N N . ARG B 1 45 ? 18.805 41.617 102.493 1.00 38.51 45 ARG B N 1
ATOM 1550 C CA . ARG B 1 45 ? 18.290 42.962 102.284 1.00 37.54 45 ARG B CA 1
ATOM 1551 C C . ARG B 1 45 ? 18.037 43.090 100.789 1.00 36.66 45 ARG B C 1
ATOM 1552 O O . ARG B 1 45 ? 18.817 42.583 99.986 1.00 36.42 45 ARG B O 1
ATOM 1560 N N . LYS B 1 46 ? 16.953 43.761 100.414 1.00 36.66 46 LYS B N 1
ATOM 1561 C CA . LYS B 1 46 ? 16.633 43.923 99.001 1.00 35.63 46 LYS B CA 1
ATOM 1562 C C . LYS B 1 46 ? 16.525 45.382 98.578 1.00 35.30 46 LYS B C 1
ATOM 1563 O O . LYS B 1 46 ? 16.017 46.226 99.316 1.00 35.48 46 LYS B O 1
ATOM 1569 N N . VAL B 1 47 ? 17.022 45.673 97.383 1.00 34.34 47 VAL B N 1
ATOM 1570 C CA . VAL B 1 47 ? 16.938 47.014 96.831 1.00 31.88 47 VAL B CA 1
ATOM 1571 C C . VAL B 1 47 ? 16.144 46.882 95.539 1.00 31.39 47 VAL B C 1
ATOM 1572 O O . VAL B 1 47 ? 16.599 46.258 94.579 1.00 29.98 47 VAL B O 1
ATOM 1576 N N . LEU B 1 48 ? 14.940 47.444 95.529 1.00 30.84 48 LEU B N 1
ATOM 1577 C CA . LEU B 1 48 ? 14.093 47.386 94.344 1.00 29.78 48 LEU B CA 1
ATOM 1578 C C . LEU B 1 48 ? 14.335 48.649 93.535 1.00 28.74 48 LEU B C 1
ATOM 1579 O O . LEU B 1 48 ? 13.907 49.740 93.917 1.00 30.52 48 LEU B O 1
ATOM 1584 N N . ASN B 1 49 ? 15.035 48.485 92.421 1.00 27.58 49 ASN B N 1
ATOM 1585 C CA . ASN B 1 49 ? 15.356 49.591 91.527 1.00 25.77 49 ASN B CA 1
ATOM 1586 C C . ASN B 1 49 ? 14.363 49.475 90.374 1.00 24.30 49 ASN B C 1
ATOM 1587 O O . ASN B 1 49 ? 14.543 48.664 89.468 1.00 23.05 49 ASN B O 1
ATOM 1592 N N . ILE B 1 50 ? 13.316 50.290 90.418 1.00 24.74 50 ILE B N 1
ATOM 1593 C CA . ILE B 1 50 ? 12.242 50.239 89.427 1.00 22.80 50 ILE B CA 1
ATOM 1594 C C . ILE B 1 50 ? 12.394 51.256 88.300 1.00 22.89 50 ILE B C 1
ATOM 1595 O O . ILE B 1 50 ? 12.536 52.447 88.555 1.00 22.14 50 ILE B O 1
ATOM 1600 N N . PHE B 1 51 ? 12.339 50.783 87.054 1.00 21.33 51 PHE B N 1
ATOM 1601 C CA . PHE B 1 51 ? 12.495 51.653 85.894 1.00 21.33 51 PHE B CA 1
ATOM 1602 C C . PHE B 1 51 ? 11.381 51.491 84.857 1.00 19.28 51 PHE B C 1
ATOM 1603 O O . PHE B 1 51 ? 10.860 50.401 84.675 1.00 19.31 51 PHE B O 1
ATOM 1611 N N . PRO B 1 52 ? 11.006 52.581 84.164 1.00 19.62 52 PRO B N 1
ATOM 1612 C CA . PRO B 1 52 ? 9.967 52.470 83.137 1.00 18.67 52 PRO B CA 1
ATOM 1613 C C . PRO B 1 52 ? 10.522 51.486 82.104 1.00 19.78 52 PRO B C 1
ATOM 1614 O O . PRO B 1 52 ? 9.804 50.639 81.569 1.00 19.21 52 PRO B O 1
ATOM 1618 N N . SER B 1 53 ? 11.819 51.622 81.817 1.00 21.58 53 SER B N 1
ATOM 1619 C CA . SER B 1 53 ? 12.510 50.721 80.895 1.00 23.36 53 SER B CA 1
ATOM 1620 C C . SER B 1 53 ? 14.014 50.734 81.131 1.00 24.12 53 SER B C 1
ATOM 1621 O O . SER B 1 53 ? 14.588 51.781 81.409 1.00 25.11 53 SER B O 1
ATOM 1624 N N . ILE B 1 54 ? 14.648 49.570 81.031 1.00 25.44 54 ILE B N 1
ATOM 1625 C CA . ILE B 1 54 ? 16.090 49.497 81.195 1.00 27.41 54 ILE B CA 1
ATOM 1626 C C . ILE B 1 54 ? 16.688 49.136 79.846 1.00 28.76 54 ILE B C 1
ATOM 1627 O O . ILE B 1 54 ? 17.800 48.628 79.762 1.00 29.70 54 ILE B O 1
ATOM 1632 N N . ASP B 1 55 ? 15.928 49.431 78.796 1.00 29.05 55 ASP B N 1
ATOM 1633 C CA . ASP B 1 55 ? 16.305 49.141 77.415 1.00 32.37 55 ASP B CA 1
ATOM 1634 C C . ASP B 1 55 ? 16.171 50.449 76.620 1.00 35.50 55 ASP B C 1
ATOM 1635 O O . ASP B 1 55 ? 15.749 50.450 75.462 1.00 37.48 55 ASP B O 1
ATOM 1640 N N . THR B 1 56 ? 16.525 51.563 77.257 1.00 39.00 56 THR B N 1
ATOM 1641 C CA . THR B 1 56 ? 16.428 52.878 76.626 1.00 42.86 56 THR B CA 1
ATOM 1642 C C . THR B 1 56 ? 17.537 53.115 75.607 1.00 46.25 56 THR B C 1
ATOM 1643 O O . THR B 1 56 ? 17.567 54.146 74.932 1.00 47.27 56 THR B O 1
ATOM 1647 N N . GLY B 1 57 ? 18.460 52.167 75.509 1.00 49.03 57 GLY B N 1
ATOM 1648 C CA . GLY B 1 57 ? 19.550 52.301 74.563 1.00 52.68 57 GLY B CA 1
ATOM 1649 C C . GLY B 1 57 ? 20.830 52.721 75.249 1.00 55.02 57 GLY B C 1
ATOM 1650 O O . GLY B 1 57 ? 21.526 51.895 75.828 1.00 55.73 57 GLY B O 1
ATOM 1651 N N . VAL B 1 58 ? 21.144 54.008 75.186 1.00 57.37 58 VAL B N 1
ATOM 1652 C CA . VAL B 1 58 ? 22.353 54.509 75.820 1.00 59.87 58 VAL B CA 1
ATOM 1653 C C . VAL B 1 58 ? 22.288 54.122 77.276 1.00 61.58 58 VAL B C 1
ATOM 1654 O O . VAL B 1 58 ? 21.348 54.500 77.977 1.00 62.43 58 VAL B O 1
ATOM 1658 N N . CYS B 1 59 ? 23.271 53.370 77.750 1.00 62.79 59 CYS B N 1
ATOM 1659 C CA . CYS B 1 59 ? 23.229 53.014 79.148 1.00 63.76 59 CYS B CA 1
ATOM 1660 C C . CYS B 1 59 ? 23.440 54.252 79.977 1.00 63.50 59 CYS B C 1
ATOM 1661 O O . CYS B 1 59 ? 23.932 55.269 79.489 1.00 64.81 59 CYS B O 1
ATOM 1664 N N . ALA B 1 60 ? 23.058 54.173 81.240 1.00 62.32 60 ALA B N 1
ATOM 1665 C CA . ALA B 1 60 ? 23.234 55.306 82.122 1.00 61.17 60 ALA B CA 1
ATOM 1666 C C . ALA B 1 60 ? 24.684 55.324 82.578 1.00 60.47 60 ALA B C 1
ATOM 1667 O O . ALA B 1 60 ? 25.585 54.927 81.835 1.00 62.22 60 ALA B O 1
ATOM 1669 N N . THR B 1 61 ? 24.884 55.764 83.812 1.00 58.03 61 THR B N 1
ATOM 1670 C CA . THR B 1 61 ? 26.200 55.856 84.423 1.00 55.83 61 THR B CA 1
ATOM 1671 C C . THR B 1 61 ? 25.955 55.981 85.915 1.00 53.08 61 THR B C 1
ATOM 1672 O O . THR B 1 61 ? 26.494 55.215 86.711 1.00 52.83 61 THR B O 1
ATOM 1676 N N . SER B 1 62 ? 25.126 56.952 86.289 1.00 50.10 62 SER B N 1
ATOM 1677 C CA . SER B 1 62 ? 24.780 57.144 87.691 1.00 48.02 62 SER B CA 1
ATOM 1678 C C . SER B 1 62 ? 23.989 55.904 88.085 1.00 46.98 62 SER B C 1
ATOM 1679 O O . SER B 1 62 ? 24.046 55.452 89.223 1.00 46.84 62 SER B O 1
ATOM 1682 N N . VAL B 1 63 ? 23.258 55.358 87.118 1.00 45.67 63 VAL B N 1
ATOM 1683 C CA . VAL B 1 63 ? 22.457 54.161 87.337 1.00 43.96 63 VAL B CA 1
ATOM 1684 C C . VAL B 1 63 ? 23.353 52.972 87.648 1.00 43.34 63 VAL B C 1
ATOM 1685 O O . VAL B 1 63 ? 23.123 52.248 88.618 1.00 41.63 63 VAL B O 1
ATOM 1689 N N . ARG B 1 64 ? 24.370 52.764 86.818 1.00 43.16 64 ARG B N 1
ATOM 1690 C CA . ARG B 1 64 ? 25.288 51.655 87.034 1.00 44.67 64 ARG B CA 1
ATOM 1691 C C . ARG B 1 64 ? 26.080 51.864 88.317 1.00 43.56 64 ARG B C 1
ATOM 1692 O O . ARG B 1 64 ? 26.301 50.925 89.081 1.00 43.01 64 ARG B O 1
ATOM 1700 N N . LYS B 1 65 ? 26.507 53.101 88.549 1.00 43.85 65 LYS B N 1
ATOM 1701 C CA . LYS B 1 65 ? 27.268 53.422 89.747 1.00 43.72 65 LYS B CA 1
ATOM 1702 C C . LYS B 1 65 ? 26.509 52.972 90.996 1.00 43.28 65 LYS B C 1
ATOM 1703 O O . LYS B 1 65 ? 27.083 52.340 91.883 1.00 43.42 65 LYS B O 1
ATOM 1709 N N . PHE B 1 66 ? 25.220 53.298 91.061 1.00 41.87 66 PHE B N 1
ATOM 1710 C CA . PHE B 1 66 ? 24.397 52.925 92.207 1.00 40.12 66 PHE B CA 1
ATOM 1711 C C . PHE B 1 66 ? 24.308 51.414 92.383 1.00 39.83 66 PHE B C 1
ATOM 1712 O O . PHE B 1 66 ? 24.577 50.898 93.465 1.00 41.37 66 PHE B O 1
ATOM 1720 N N . ASN B 1 67 ? 23.924 50.710 91.323 1.00 39.06 67 ASN B N 1
ATOM 1721 C CA . ASN B 1 67 ? 23.804 49.258 91.386 1.00 39.02 67 ASN B CA 1
ATOM 1722 C C . ASN B 1 67 ? 25.074 48.609 91.932 1.00 40.19 67 ASN B C 1
ATOM 1723 O O . ASN B 1 67 ? 25.004 47.696 92.754 1.00 38.80 67 ASN B O 1
ATOM 1728 N N . GLN B 1 68 ? 26.232 49.080 91.475 1.00 42.81 68 GLN B N 1
ATOM 1729 C CA . GLN B 1 68 ? 27.510 48.534 91.925 1.00 45.10 68 GLN B CA 1
ATOM 1730 C C . GLN B 1 68 ? 27.694 48.733 93.423 1.00 45.47 68 GLN B C 1
ATOM 1731 O O . GLN B 1 68 ? 27.879 47.770 94.165 1.00 46.71 68 GLN B O 1
ATOM 1737 N N . GLN B 1 69 ? 27.647 49.987 93.863 1.00 46.43 69 GLN B N 1
ATOM 1738 C CA . GLN B 1 69 ? 27.814 50.310 95.277 1.00 47.78 69 GLN B CA 1
ATOM 1739 C C . GLN B 1 69 ? 26.804 49.580 96.161 1.00 47.20 69 GLN B C 1
ATOM 1740 O O . GLN B 1 69 ? 27.152 49.085 97.232 1.00 46.51 69 GLN B O 1
ATOM 1746 N N . ALA B 1 70 ? 25.555 49.514 95.709 1.00 45.78 70 ALA B N 1
ATOM 1747 C CA . ALA B 1 70 ? 24.505 48.848 96.472 1.00 44.91 70 ALA B CA 1
ATOM 1748 C C . ALA B 1 70 ? 24.762 47.349 96.608 1.00 45.48 70 ALA B C 1
ATOM 1749 O O . ALA B 1 70 ? 24.711 46.798 97.712 1.00 44.21 70 ALA B O 1
ATOM 1751 N N . ALA B 1 71 ? 25.038 46.695 95.484 1.00 45.77 71 ALA B N 1
ATOM 1752 C CA . ALA B 1 71 ? 25.290 45.258 95.477 1.00 47.76 71 ALA B CA 1
ATOM 1753 C C . ALA B 1 71 ? 26.562 44.884 96.225 1.00 49.56 71 ALA B C 1
ATOM 1754 O O . ALA B 1 71 ? 26.746 43.728 96.605 1.00 50.11 71 ALA B O 1
ATOM 1756 N N . LYS B 1 72 ? 27.441 45.856 96.436 1.00 50.67 72 LYS B N 1
ATOM 1757 C CA . LYS B 1 72 ? 28.685 45.590 97.146 1.00 53.21 72 LYS B CA 1
ATOM 1758 C C . LYS B 1 72 ? 28.491 45.587 98.659 1.00 54.14 72 LYS B C 1
ATOM 1759 O O . LYS B 1 72 ? 29.383 45.185 99.406 1.00 54.67 72 LYS B O 1
ATOM 1765 N N . LEU B 1 73 ? 27.322 46.029 99.113 1.00 54.80 73 LEU B N 1
ATOM 1766 C CA . LEU B 1 73 ? 27.041 46.057 100.543 1.00 54.86 73 LEU B CA 1
ATOM 1767 C C . LEU B 1 73 ? 26.868 44.655 101.099 1.00 54.80 73 LEU B C 1
ATOM 1768 O O . LEU B 1 73 ? 26.635 43.703 100.355 1.00 55.04 73 LEU B O 1
ATOM 1773 N N . SER B 1 74 ? 26.983 44.535 102.416 1.00 55.16 74 SER B N 1
ATOM 1774 C CA . SER B 1 74 ? 26.859 43.245 103.084 1.00 54.93 74 SER B CA 1
ATOM 1775 C C . SER B 1 74 ? 25.456 42.647 103.033 1.00 53.77 74 SER B C 1
ATOM 1776 O O . SER B 1 74 ? 24.474 43.302 103.384 1.00 53.18 74 SER B O 1
ATOM 1779 N N . ASN B 1 75 ? 25.380 41.395 102.594 1.00 53.27 75 ASN B N 1
ATOM 1780 C CA . ASN B 1 75 ? 24.117 40.666 102.508 1.00 53.24 75 ASN B CA 1
ATOM 1781 C C . ASN B 1 75 ? 22.976 41.493 101.918 1.00 52.63 75 ASN B C 1
ATOM 1782 O O . ASN B 1 75 ? 21.975 41.753 102.587 1.00 53.18 75 ASN B O 1
ATOM 1787 N N . THR B 1 76 ? 23.129 41.903 100.665 1.00 51.23 76 THR B N 1
ATOM 1788 C CA . THR B 1 76 ? 22.107 42.695 99.991 1.00 49.40 76 THR B CA 1
ATOM 1789 C C . THR B 1 76 ? 22.006 42.315 98.518 1.00 47.58 76 THR B C 1
ATOM 1790 O O . THR B 1 76 ? 23.007 41.991 97.878 1.00 47.91 76 THR B O 1
ATOM 1794 N N . ILE B 1 77 ? 20.787 42.351 97.989 1.00 44.42 77 ILE B N 1
ATOM 1795 C CA . ILE B 1 77 ? 20.546 42.030 96.588 1.00 41.72 77 ILE B CA 1
ATOM 1796 C C . ILE B 1 77 ? 19.829 43.194 95.927 1.00 38.72 77 ILE B C 1
ATOM 1797 O O . ILE B 1 77 ? 18.882 43.744 96.487 1.00 37.45 77 ILE B O 1
ATOM 1802 N N . VAL B 1 78 ? 20.290 43.569 94.740 1.00 35.90 78 VAL B N 1
ATOM 1803 C CA . VAL B 1 78 ? 19.689 44.669 93.999 1.00 33.26 78 VAL B CA 1
ATOM 1804 C C . VAL B 1 78 ? 18.818 44.095 92.893 1.00 30.96 78 VAL B C 1
ATOM 1805 O O . VAL B 1 78 ? 19.309 43.400 92.008 1.00 30.70 78 VAL B O 1
ATOM 1809 N N . LEU B 1 79 ? 17.521 44.370 92.952 1.00 28.55 79 LEU B N 1
ATOM 1810 C CA . LEU B 1 79 ? 16.608 43.870 91.935 1.00 25.99 79 LEU B CA 1
ATOM 1811 C C . LEU B 1 79 ? 16.132 45.006 91.051 1.00 24.89 79 LEU B C 1
ATOM 1812 O O . LEU B 1 79 ? 15.403 45.889 91.505 1.00 24.46 79 LEU B O 1
ATOM 1817 N N . CYS B 1 80 ? 16.568 44.991 89.796 1.00 24.82 80 CYS B N 1
ATOM 1818 C CA . CYS B 1 80 ? 16.153 46.008 88.843 1.00 25.61 80 CYS B CA 1
ATOM 1819 C C . CYS B 1 80 ? 14.890 45.453 88.196 1.00 24.31 80 CYS B C 1
ATOM 1820 O O . CYS B 1 80 ? 14.909 44.421 87.526 1.00 23.85 80 CYS B O 1
ATOM 1823 N N . ILE B 1 81 ? 13.797 46.157 88.427 1.00 23.20 81 ILE B N 1
ATOM 1824 C CA . ILE B 1 81 ? 12.492 45.754 87.962 1.00 20.53 81 ILE B CA 1
ATOM 1825 C C . ILE B 1 81 ? 11.920 46.649 86.879 1.00 19.75 81 ILE B C 1
ATOM 1826 O O . ILE B 1 81 ? 11.973 47.874 86.982 1.00 21.38 81 ILE B O 1
ATOM 1831 N N . SER B 1 82 ? 11.370 46.040 85.833 1.00 18.09 82 SER B N 1
ATOM 1832 C CA . SER B 1 82 ? 10.748 46.813 84.756 1.00 16.75 82 SER B CA 1
ATOM 1833 C C . SER B 1 82 ? 9.850 45.875 83.980 1.00 17.83 82 SER B C 1
ATOM 1834 O O . SER B 1 82 ? 9.896 44.653 84.155 1.00 16.93 82 SER B O 1
ATOM 1837 N N . ALA B 1 83 ? 9.044 46.446 83.100 1.00 17.08 83 ALA B N 1
ATOM 1838 C CA . ALA B 1 83 ? 8.140 45.646 82.281 1.00 17.33 83 ALA B CA 1
ATOM 1839 C C . ALA B 1 83 ? 8.824 45.123 81.022 1.00 18.50 83 ALA B C 1
ATOM 1840 O O . ALA B 1 83 ? 8.196 44.416 80.227 1.00 19.23 83 ALA B O 1
ATOM 1842 N N . ASP B 1 84 ? 10.102 45.466 80.832 1.00 17.26 84 ASP B N 1
ATOM 1843 C CA . ASP B 1 84 ? 10.838 44.991 79.666 1.00 18.29 84 ASP B CA 1
ATOM 1844 C C . ASP B 1 84 ? 10.819 43.480 79.744 1.00 17.72 84 ASP B C 1
ATOM 1845 O O . ASP B 1 84 ? 10.844 42.934 80.837 1.00 21.16 84 ASP B O 1
ATOM 1850 N N . LEU B 1 85 ? 10.785 42.796 78.608 1.00 16.82 85 LEU B N 1
ATOM 1851 C CA . LEU B 1 85 ? 10.782 41.335 78.646 1.00 18.92 85 LEU B CA 1
ATOM 1852 C C . LEU B 1 85 ? 12.160 40.797 79.038 1.00 21.01 85 LEU B C 1
ATOM 1853 O O . LEU B 1 85 ? 13.176 41.470 78.849 1.00 21.90 85 LEU B O 1
ATOM 1858 N N . PRO B 1 86 ? 12.208 39.576 79.594 1.00 21.26 86 PRO B N 1
ATOM 1859 C CA . PRO B 1 86 ? 13.496 39.003 79.992 1.00 23.79 86 PRO B CA 1
ATOM 1860 C C . PRO B 1 86 ? 14.552 39.127 78.898 1.00 24.92 86 PRO B C 1
ATOM 1861 O O . PRO B 1 86 ? 15.726 39.354 79.186 1.00 26.89 86 PRO B O 1
ATOM 1865 N N . PHE B 1 87 ? 14.131 38.986 77.643 1.00 27.65 87 PHE B N 1
ATOM 1866 C CA . PHE B 1 87 ? 15.061 39.071 76.522 1.00 29.42 87 PHE B CA 1
ATOM 1867 C C . PHE B 1 87 ? 15.810 40.391 76.527 1.00 30.47 87 PHE B C 1
ATOM 1868 O O . PHE B 1 87 ? 17.031 40.428 76.338 1.00 33.18 87 PHE B O 1
ATOM 1876 N N . ALA B 1 88 ? 15.084 41.482 76.743 1.00 28.32 88 ALA B N 1
ATOM 1877 C CA . ALA B 1 88 ? 15.716 42.789 76.757 1.00 27.22 88 ALA B CA 1
ATOM 1878 C C . ALA B 1 88 ? 16.476 43.062 78.048 1.00 27.96 88 ALA B C 1
ATOM 1879 O O . ALA B 1 88 ? 17.553 43.659 78.022 1.00 28.60 88 ALA B O 1
ATOM 1881 N N . GLN B 1 89 ? 15.933 42.630 79.181 1.00 25.62 89 GLN B N 1
ATOM 1882 C CA . GLN B 1 89 ? 16.612 42.877 80.456 1.00 28.63 89 GLN B CA 1
ATOM 1883 C C . GLN B 1 89 ? 17.986 42.216 80.549 1.00 30.83 89 GLN B C 1
ATOM 1884 O O . GLN B 1 89 ? 18.873 42.732 81.228 1.00 30.56 89 GLN B O 1
ATOM 1890 N N . ALA B 1 90 ? 18.148 41.077 79.880 1.00 33.11 90 ALA B N 1
ATOM 1891 C CA . ALA B 1 90 ? 19.411 40.346 79.890 1.00 37.80 90 ALA B CA 1
ATOM 1892 C C . ALA B 1 90 ? 20.544 41.165 79.281 1.00 40.61 90 ALA B C 1
ATOM 1893 O O . ALA B 1 90 ? 21.722 40.845 79.460 1.00 43.40 90 ALA B O 1
ATOM 1895 N N . ARG B 1 91 ? 20.180 42.213 78.551 1.00 42.94 91 ARG B N 1
ATOM 1896 C CA . ARG B 1 91 ? 21.157 43.077 77.905 1.00 46.20 91 ARG B CA 1
ATOM 1897 C C . ARG B 1 91 ? 21.432 44.332 78.727 1.00 47.50 91 ARG B C 1
ATOM 1898 O O . ARG B 1 91 ? 22.356 45.087 78.421 1.00 46.52 91 ARG B O 1
ATOM 1906 N N . PHE B 1 92 ? 20.634 44.557 79.769 1.00 48.77 92 PHE B N 1
ATOM 1907 C CA . PHE B 1 92 ? 20.808 45.737 80.611 1.00 50.39 92 PHE B CA 1
ATOM 1908 C C . PHE B 1 92 ? 22.240 45.844 81.105 1.00 53.91 92 PHE B C 1
ATOM 1909 O O . PHE B 1 92 ? 22.748 44.980 81.814 1.00 54.73 92 PHE B O 1
ATOM 1917 N N . CYS B 1 93 ? 22.876 46.931 80.710 1.00 57.13 93 CYS B N 1
ATOM 1918 C CA . CYS B 1 93 ? 24.259 47.220 81.040 1.00 61.45 93 CYS B CA 1
ATOM 1919 C C . CYS B 1 93 ? 24.407 47.860 82.422 1.00 62.41 93 CYS B C 1
ATOM 1920 O O . CYS B 1 93 ? 25.521 48.128 82.873 1.00 62.73 93 CYS B O 1
ATOM 1923 N N . GLY B 1 94 ? 23.283 48.114 83.088 1.00 63.32 94 GLY B N 1
ATOM 1924 C CA . GLY B 1 94 ? 23.326 48.721 84.408 1.00 63.67 94 GLY B CA 1
ATOM 1925 C C . GLY B 1 94 ? 23.671 47.747 85.522 1.00 64.48 94 GLY B C 1
ATOM 1926 O O . GLY B 1 94 ? 23.970 48.164 86.641 1.00 63.96 94 GLY B O 1
ATOM 1927 N N . ALA B 1 95 ? 23.634 46.451 85.219 1.00 65.70 95 ALA B N 1
ATOM 1928 C CA . ALA B 1 95 ? 23.946 45.423 86.209 1.00 67.77 95 ALA B CA 1
ATOM 1929 C C . ALA B 1 95 ? 24.554 44.170 85.577 1.00 69.47 95 ALA B C 1
ATOM 1930 O O . ALA B 1 95 ? 24.225 43.051 85.969 1.00 70.31 95 ALA B O 1
ATOM 1932 N N . GLU B 1 96 ? 25.448 44.359 84.610 1.00 70.98 96 GLU B N 1
ATOM 1933 C CA . GLU B 1 96 ? 26.086 43.233 83.935 1.00 71.91 96 GLU B CA 1
ATOM 1934 C C . GLU B 1 96 ? 27.049 42.454 84.823 1.00 71.70 96 GLU B C 1
ATOM 1935 O O . GLU B 1 96 ? 26.666 41.475 85.465 1.00 72.22 96 GLU B O 1
ATOM 1941 N N . GLY B 1 97 ? 28.305 42.887 84.852 1.00 71.51 97 GLY B N 1
ATOM 1942 C CA . GLY B 1 97 ? 29.303 42.208 85.659 1.00 70.35 97 GLY B CA 1
ATOM 1943 C C . GLY B 1 97 ? 29.089 42.357 87.152 1.00 6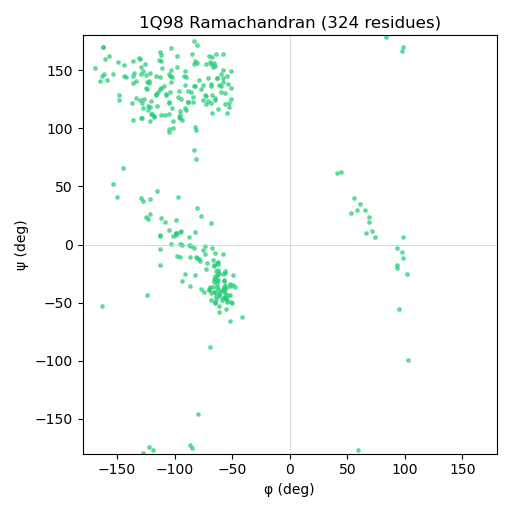9.30 97 GLY B C 1
ATOM 1944 O O . GLY B 1 97 ? 30.006 42.128 87.941 1.00 69.73 97 GLY B O 1
ATOM 1945 N N . ILE B 1 98 ? 27.877 42.736 87.545 1.00 67.77 98 ILE B N 1
ATOM 1946 C CA . ILE B 1 98 ? 27.559 42.916 88.956 1.00 65.79 98 ILE B CA 1
ATOM 1947 C C . ILE B 1 98 ? 26.908 41.660 89.524 1.00 64.28 98 ILE B C 1
ATOM 1948 O O . ILE B 1 98 ? 25.770 41.328 89.196 1.00 63.27 98 ILE B O 1
ATOM 1953 N N . GLU B 1 99 ? 27.651 40.972 90.383 1.00 63.34 99 GLU B N 1
ATOM 1954 C CA . GLU B 1 99 ? 27.197 39.738 91.010 1.00 62.23 99 GLU B CA 1
ATOM 1955 C C . GLU B 1 99 ? 25.833 39.830 91.693 1.00 60.20 99 GLU B C 1
ATOM 1956 O O . GLU B 1 99 ? 24.871 39.188 91.270 1.00 61.34 99 GLU B O 1
ATOM 1962 N N . ASN B 1 100 ? 25.750 40.632 92.748 1.00 56.24 100 ASN B N 1
ATOM 1963 C CA . ASN B 1 100 ? 24.507 40.775 93.502 1.00 53.14 100 ASN B CA 1
ATOM 1964 C C . ASN B 1 100 ? 23.447 41.657 92.842 1.00 50.50 100 ASN B C 1
ATOM 1965 O O . ASN B 1 100 ? 22.583 42.208 93.524 1.00 48.30 100 ASN B O 1
ATOM 1970 N N . ALA B 1 101 ? 23.509 41.784 91.520 1.00 47.89 101 ALA B N 1
ATOM 1971 C CA . ALA B 1 101 ? 22.542 42.600 90.789 1.00 45.20 101 ALA B CA 1
ATOM 1972 C C . ALA B 1 101 ? 21.827 41.779 89.719 1.00 42.70 101 ALA B C 1
ATOM 1973 O O . ALA B 1 101 ? 22.458 41.258 88.800 1.00 42.02 101 ALA B O 1
ATOM 1975 N N . LYS B 1 102 ? 20.506 41.674 89.832 1.00 38.16 102 LYS B N 1
ATOM 1976 C CA . LYS B 1 102 ? 19.730 40.909 88.863 1.00 36.10 102 LYS B CA 1
ATOM 1977 C C . LYS B 1 102 ? 18.549 41.712 88.322 1.00 33.93 102 LYS B C 1
ATOM 1978 O O . LYS B 1 102 ? 18.022 42.602 88.995 1.00 31.92 102 LYS B O 1
ATOM 1984 N N . THR B 1 103 ? 18.139 41.392 87.102 1.00 30.37 103 THR B N 1
ATOM 1985 C CA . THR B 1 103 ? 17.001 42.062 86.494 1.00 29.74 103 THR B CA 1
ATOM 1986 C C . THR B 1 103 ? 15.846 41.066 86.445 1.00 26.97 103 THR B C 1
ATOM 1987 O O . THR B 1 103 ? 16.038 39.889 86.136 1.00 25.86 103 THR B O 1
ATOM 1991 N N . VAL B 1 104 ? 14.652 41.532 86.803 1.00 24.90 104 VAL B N 1
ATOM 1992 C CA . VAL B 1 104 ? 13.459 40.689 86.788 1.00 23.95 104 VAL B CA 1
ATOM 1993 C C . VAL B 1 104 ? 12.333 41.451 86.108 1.00 21.74 104 VAL B C 1
ATOM 1994 O O . VAL B 1 104 ? 12.181 42.653 86.317 1.00 19.92 104 VAL B O 1
ATOM 1998 N N . SER B 1 105 ? 11.549 40.732 85.312 1.00 20.81 105 SER B N 1
ATOM 1999 C CA . SER B 1 105 ? 10.463 41.320 84.530 1.00 20.28 105 SER B CA 1
ATOM 2000 C C . SER B 1 105 ? 9.055 41.123 85.069 1.00 20.33 105 SER B C 1
ATOM 2001 O O . SER B 1 105 ? 8.720 40.075 85.616 1.00 21.87 105 SER B O 1
ATOM 2004 N N . THR B 1 106 ? 8.233 42.152 84.882 1.00 21.99 106 THR B N 1
ATOM 2005 C CA . THR B 1 106 ? 6.834 42.142 85.315 1.00 19.89 106 THR B CA 1
ATOM 2006 C C . THR B 1 106 ? 5.889 41.800 84.156 1.00 20.58 106 THR B C 1
ATOM 2007 O O . THR B 1 106 ? 4.663 41.882 84.298 1.00 20.56 106 THR B O 1
ATOM 2011 N N . PHE B 1 107 ? 6.449 41.408 83.015 1.00 20.56 107 PHE B N 1
ATOM 2012 C CA . PHE B 1 107 ? 5.628 41.123 81.836 1.00 22.32 107 PHE B CA 1
ATOM 2013 C C . PHE B 1 107 ? 4.415 40.196 82.011 1.00 24.26 107 PHE B C 1
ATOM 2014 O O . PHE B 1 107 ? 3.473 40.287 81.232 1.00 23.92 107 PHE B O 1
ATOM 2022 N N . ARG B 1 108 ? 4.426 39.303 82.997 1.00 23.99 108 ARG B N 1
ATOM 2023 C CA . ARG B 1 108 ? 3.257 38.456 83.199 1.00 25.28 108 ARG B CA 1
ATOM 2024 C C . ARG B 1 108 ? 2.698 38.653 84.603 1.00 25.03 108 ARG B C 1
ATOM 2025 O O . ARG B 1 108 ? 2.039 37.780 85.176 1.00 28.38 108 ARG B O 1
ATOM 2033 N N . ASN B 1 109 ? 2.959 39.841 85.143 1.00 22.39 109 ASN B N 1
ATOM 2034 C CA . ASN B 1 109 ? 2.486 40.228 86.467 1.00 21.99 109 ASN B CA 1
ATOM 2035 C C . ASN B 1 109 ? 2.367 41.746 86.520 1.00 20.48 109 ASN B C 1
ATOM 2036 O O . ASN B 1 109 ? 2.903 42.393 87.417 1.00 19.45 109 ASN B O 1
ATOM 2041 N N . HIS B 1 110 ? 1.666 42.315 85.546 1.00 20.64 110 HIS B N 1
ATOM 2042 C CA . HIS B 1 110 ? 1.492 43.757 85.511 1.00 22.90 110 HIS B CA 1
ATOM 2043 C C . HIS B 1 110 ? 0.729 44.227 86.749 1.00 23.09 110 HIS B C 1
ATOM 2044 O O . HIS B 1 110 ? 0.717 45.415 87.061 1.00 21.99 110 HIS B O 1
ATOM 2051 N N . ALA B 1 111 ? 0.097 43.291 87.453 1.00 24.93 111 ALA B N 1
ATOM 2052 C CA . ALA B 1 111 ? -0.658 43.622 88.663 1.00 25.94 111 ALA B CA 1
ATOM 2053 C C . ALA B 1 111 ? 0.294 44.170 89.712 1.00 26.23 111 ALA B C 1
ATOM 2054 O O . ALA B 1 111 ? -0.096 44.952 90.585 1.00 25.48 111 ALA B O 1
ATOM 2056 N N . LEU B 1 112 ? 1.552 43.759 89.633 1.00 25.70 112 LEU B N 1
ATOM 2057 C CA . LEU B 1 112 ? 2.536 44.232 90.594 1.00 25.25 112 LEU B CA 1
ATOM 2058 C C . LEU B 1 112 ? 2.736 45.747 90.501 1.00 23.34 112 LEU B C 1
ATOM 2059 O O . LEU B 1 112 ? 3.033 46.392 91.498 1.00 22.39 112 LEU B O 1
ATOM 2064 N N . HIS B 1 113 ? 2.574 46.317 89.306 1.00 23.48 113 HIS B N 1
ATOM 2065 C CA . HIS B 1 113 ? 2.775 47.763 89.144 1.00 23.92 113 HIS B CA 1
ATOM 2066 C C . HIS B 1 113 ? 1.924 48.568 90.122 1.00 25.99 113 HIS B C 1
ATOM 2067 O O . HIS B 1 113 ? 2.421 49.481 90.784 1.00 26.74 113 HIS B O 1
ATOM 2074 N N . SER B 1 114 ? 0.633 48.257 90.195 1.00 27.27 114 SER B N 1
ATOM 2075 C CA . SER B 1 114 ? -0.257 48.975 91.104 1.00 29.77 114 SER B CA 1
ATOM 2076 C C . SER B 1 114 ? 0.064 48.619 92.555 1.00 29.07 114 SER B C 1
ATOM 2077 O O . SER B 1 114 ? 0.029 49.477 93.443 1.00 28.93 114 SER B O 1
ATOM 2080 N N . GLN B 1 115 ? 0.385 47.353 92.794 1.00 30.31 115 GLN B N 1
ATOM 2081 C CA . GLN B 1 115 ? 0.699 46.897 94.144 1.00 32.41 115 GLN B CA 1
ATOM 2082 C C . GLN B 1 115 ? 1.848 47.662 94.783 1.00 31.14 115 GLN B C 1
ATOM 2083 O O . GLN B 1 115 ? 1.876 47.832 96.000 1.00 31.81 115 GLN B O 1
ATOM 2089 N N . LEU B 1 116 ? 2.787 48.130 93.962 1.00 28.08 116 LEU B N 1
ATOM 2090 C CA . LEU B 1 116 ? 3.935 48.876 94.464 1.00 28.18 116 LEU B CA 1
ATOM 2091 C C . LEU B 1 116 ? 3.793 50.384 94.266 1.00 26.98 116 LEU B C 1
ATOM 2092 O O . LEU B 1 116 ? 4.730 51.137 94.519 1.00 26.26 116 LEU B O 1
ATOM 2097 N N . GLY B 1 117 ? 2.617 50.819 93.818 1.00 26.03 117 GLY B N 1
ATOM 2098 C CA . GLY B 1 117 ? 2.385 52.241 93.612 1.00 26.08 117 GLY B CA 1
ATOM 2099 C C . GLY B 1 117 ? 3.211 52.907 92.523 1.00 26.33 117 GLY B C 1
ATOM 2100 O O . GLY B 1 117 ? 3.516 54.098 92.612 1.00 26.39 117 GLY B O 1
ATOM 2101 N N . VAL B 1 118 ? 3.575 52.149 91.493 1.00 24.02 118 VAL B N 1
ATOM 2102 C CA . VAL B 1 118 ? 4.369 52.688 90.388 1.00 24.44 118 VAL B CA 1
ATOM 2103 C C . VAL B 1 118 ? 3.690 52.460 89.035 1.00 23.84 118 VAL B C 1
ATOM 2104 O O . VAL B 1 118 ? 4.350 52.451 87.997 1.00 24.17 118 VAL B O 1
ATOM 2108 N N . ASP B 1 119 ? 2.370 52.296 89.048 1.00 24.17 119 ASP B N 1
ATOM 2109 C CA . ASP B 1 119 ? 1.606 52.043 87.825 1.00 25.48 119 ASP B CA 1
ATOM 2110 C C . ASP B 1 119 ? 1.260 53.299 87.014 1.00 27.07 119 ASP B C 1
ATOM 2111 O O . ASP B 1 119 ? 0.327 54.030 87.353 1.00 26.06 119 ASP B O 1
ATOM 2116 N N . ILE B 1 120 ? 2.025 53.541 85.948 1.00 23.97 120 ILE B N 1
ATOM 2117 C CA . ILE B 1 120 ? 1.796 54.692 85.070 1.00 26.25 120 ILE B CA 1
ATOM 2118 C C . ILE B 1 120 ? 0.518 54.412 84.286 1.00 27.95 120 ILE B C 1
ATOM 2119 O O . ILE B 1 120 ? 0.413 53.390 83.604 1.00 26.39 120 ILE B O 1
ATOM 2124 N N . GLN B 1 121 ? -0.459 55.309 84.385 1.00 29.88 121 GLN B N 1
ATOM 2125 C CA . GLN B 1 121 ? -1.732 55.090 83.703 1.00 32.40 121 GLN B CA 1
ATOM 2126 C C . GLN B 1 121 ? -2.058 56.050 82.563 1.00 31.13 121 GLN B C 1
ATOM 2127 O O . GLN B 1 121 ? -3.060 55.873 81.876 1.00 33.31 121 GLN B O 1
ATOM 2133 N N . THR B 1 122 ? -1.206 57.045 82.348 1.00 30.83 122 THR B N 1
ATOM 2134 C CA . THR B 1 122 ? -1.438 58.020 81.287 1.00 29.67 122 THR B CA 1
ATOM 2135 C C . THR B 1 122 ? -0.164 58.305 80.515 1.00 29.65 122 THR B C 1
ATOM 2136 O O . THR B 1 122 ? 0.943 58.100 81.023 1.00 27.50 122 THR B O 1
ATOM 2140 N N . GLY B 1 123 ? -0.327 58.796 79.291 1.00 29.14 123 GLY B N 1
ATOM 2141 C CA . GLY B 1 123 ? 0.822 59.124 78.471 1.00 29.10 123 GLY B CA 1
ATOM 2142 C C . GLY B 1 123 ? 1.390 57.932 77.733 1.00 28.45 123 GLY B C 1
ATOM 2143 O O . GLY B 1 123 ? 0.911 56.812 77.889 1.00 30.77 123 GLY B O 1
ATOM 2144 N N . PRO B 1 124 ? 2.439 58.141 76.928 1.00 29.48 124 PRO B N 1
ATOM 2145 C CA . PRO B 1 124 ? 3.050 57.048 76.171 1.00 28.65 124 PRO B CA 1
ATOM 2146 C C . PRO B 1 124 ? 3.628 55.935 77.038 1.00 26.38 124 PRO B C 1
ATOM 2147 O O . PRO B 1 124 ? 3.747 54.797 76.590 1.00 25.27 124 PRO B O 1
ATOM 2151 N N . LEU B 1 125 ? 3.977 56.267 78.278 1.00 23.05 125 LEU B N 1
ATOM 2152 C CA . LEU B 1 125 ? 4.548 55.285 79.194 1.00 23.84 125 LEU B CA 1
ATOM 2153 C C . LEU B 1 125 ? 3.520 54.501 79.997 1.00 22.31 125 LEU B C 1
ATOM 2154 O O . LEU B 1 125 ? 3.878 53.730 80.892 1.00 19.78 125 LEU B O 1
ATOM 2159 N N . ALA B 1 126 ? 2.240 54.686 79.693 1.00 22.66 126 ALA B N 1
ATOM 2160 C CA . ALA B 1 126 ? 1.203 53.961 80.425 1.00 20.13 126 ALA B CA 1
ATOM 2161 C C . ALA B 1 126 ? 1.479 52.477 80.273 1.00 21.56 126 ALA B C 1
ATOM 2162 O O . ALA B 1 126 ? 1.878 52.028 79.203 1.00 21.36 126 ALA B O 1
ATOM 2164 N N . GLY B 1 127 ? 1.287 51.726 81.349 1.00 20.27 127 GLY B N 1
ATOM 2165 C CA . GLY B 1 127 ? 1.537 50.300 81.293 1.00 22.28 127 GLY B CA 1
ATOM 2166 C C . GLY B 1 127 ? 2.944 49.941 81.744 1.00 21.66 127 GLY B C 1
ATOM 2167 O O . GLY B 1 127 ? 3.305 48.769 81.814 1.00 21.53 127 GLY B O 1
ATOM 2168 N N . LEU B 1 128 ? 3.745 50.954 82.050 1.00 21.29 128 LEU B N 1
ATOM 2169 C CA . LEU B 1 128 ? 5.111 50.724 82.509 1.00 22.12 128 LEU B CA 1
ATOM 2170 C C . LEU B 1 128 ? 5.233 51.154 83.963 1.00 22.09 128 LEU B C 1
ATOM 2171 O O . LEU B 1 128 ? 4.366 51.849 84.481 1.00 21.15 128 LEU B O 1
ATOM 2176 N N . THR B 1 129 ? 6.314 50.748 84.625 1.00 20.33 129 THR B N 1
ATOM 2177 C CA . THR B 1 129 ? 6.514 51.105 86.024 1.00 21.22 129 THR B CA 1
ATOM 2178 C C . THR B 1 129 ? 7.232 52.442 86.179 1.00 24.41 129 THR B C 1
ATOM 2179 O O . THR B 1 129 ? 8.249 52.691 85.532 1.00 24.60 129 THR B O 1
ATOM 2183 N N . SER B 1 130 ? 6.693 53.299 87.040 1.00 22.64 130 SER B N 1
ATOM 2184 C CA . SER B 1 130 ? 7.286 54.605 87.292 1.00 24.95 130 SER B CA 1
ATOM 2185 C C . SER B 1 130 ? 8.644 54.430 87.990 1.00 25.70 130 SER B C 1
ATOM 2186 O O . SER B 1 130 ? 8.869 53.439 88.685 1.00 27.48 130 SER B O 1
ATOM 2189 N N . ARG B 1 131 ? 9.543 55.393 87.802 1.00 24.29 131 ARG B N 1
ATOM 2190 C CA . ARG B 1 131 ? 10.874 55.326 88.405 1.00 23.97 131 ARG B CA 1
ATOM 2191 C C . ARG B 1 131 ? 10.800 55.390 89.915 1.00 24.79 131 ARG B C 1
ATOM 2192 O O . ARG B 1 131 ? 10.242 56.337 90.476 1.00 25.21 131 ARG B O 1
ATOM 2200 N N . ALA B 1 132 ? 11.368 54.391 90.582 1.00 23.58 132 ALA B N 1
ATOM 2201 C CA . ALA B 1 132 ? 11.340 54.378 92.038 1.00 25.20 132 ALA B CA 1
ATOM 2202 C C . ALA B 1 132 ? 12.449 53.532 92.623 1.00 25.38 132 ALA B C 1
ATOM 2203 O O . ALA B 1 132 ? 13.041 52.700 91.946 1.00 25.16 132 ALA B O 1
ATOM 2205 N N . VAL B 1 133 ? 12.724 53.761 93.899 1.00 27.40 133 VAL B N 1
ATOM 2206 C CA . VAL B 1 133 ? 13.737 52.998 94.604 1.00 28.31 133 VAL B CA 1
ATOM 2207 C C . VAL B 1 133 ? 13.164 52.659 95.969 1.00 29.24 133 VAL B C 1
ATOM 2208 O O . VAL B 1 133 ? 12.781 53.548 96.734 1.00 27.78 133 VAL B O 1
ATOM 2212 N N . ILE B 1 134 ? 13.084 51.365 96.259 1.00 29.41 134 ILE B N 1
ATOM 2213 C CA . ILE B 1 134 ? 12.559 50.908 97.532 1.00 30.33 134 ILE B CA 1
ATOM 2214 C C . ILE B 1 134 ? 13.567 49.974 98.186 1.00 30.38 134 ILE B C 1
ATOM 2215 O O . ILE B 1 134 ? 14.009 49.003 97.577 1.00 31.85 134 ILE B O 1
ATOM 2220 N N . VAL B 1 135 ? 13.947 50.288 99.421 1.00 32.21 135 VAL B N 1
ATOM 2221 C CA . VAL B 1 135 ? 14.905 49.472 100.162 1.00 32.80 135 VAL B CA 1
ATOM 2222 C C . VAL B 1 135 ? 14.175 48.642 101.210 1.00 33.21 135 VAL B C 1
ATOM 2223 O O . VAL B 1 135 ? 13.356 49.164 101.965 1.00 33.22 135 VAL B O 1
ATOM 2227 N N . LEU B 1 136 ? 14.478 47.350 101.255 1.00 33.71 136 LEU B N 1
ATOM 2228 C CA . LEU B 1 136 ? 13.841 46.451 102.212 1.00 35.81 136 LEU B CA 1
ATOM 2229 C C . LEU B 1 136 ? 14.898 45.724 103.031 1.00 37.83 136 LEU B C 1
ATOM 2230 O O . LEU B 1 136 ? 15.974 45.411 102.520 1.00 37.58 136 LEU B O 1
ATOM 2235 N N . ASP B 1 137 ? 14.600 45.456 104.300 1.00 40.87 137 ASP B N 1
ATOM 2236 C CA . ASP B 1 137 ? 15.551 44.732 105.134 1.00 42.52 137 ASP B CA 1
ATOM 2237 C C . ASP B 1 137 ? 15.350 43.242 104.894 1.00 44.15 137 ASP B C 1
ATOM 2238 O O . ASP B 1 137 ? 14.554 42.851 104.039 1.00 43.81 137 ASP B O 1
ATOM 2243 N N . GLU B 1 138 ? 16.067 42.408 105.642 1.00 45.32 138 GLU B N 1
ATOM 2244 C CA . GLU B 1 138 ? 15.949 40.965 105.473 1.00 46.79 138 GLU B CA 1
ATOM 2245 C C . GLU B 1 138 ? 14.591 40.422 105.904 1.00 46.84 138 GLU B C 1
ATOM 2246 O O . GLU B 1 138 ? 14.322 39.231 105.761 1.00 47.96 138 GLU B O 1
ATOM 2252 N N . GLN B 1 139 ? 13.736 41.299 106.417 1.00 46.64 139 GLN B N 1
ATOM 2253 C CA . GLN B 1 139 ? 12.401 40.901 106.853 1.00 47.23 139 GLN B CA 1
ATOM 2254 C C . GLN B 1 139 ? 11.362 41.552 105.936 1.00 46.32 139 GLN B C 1
ATOM 2255 O O . GLN B 1 139 ? 10.160 41.495 106.193 1.00 45.86 139 GLN B O 1
ATOM 2261 N N . ASN B 1 140 ? 11.847 42.170 104.863 1.00 44.55 140 ASN B N 1
ATOM 2262 C CA . ASN B 1 140 ? 11.004 42.848 103.881 1.00 43.52 140 ASN B CA 1
ATOM 2263 C C . ASN B 1 140 ? 10.332 44.119 104.392 1.00 42.00 140 ASN B C 1
ATOM 2264 O O . ASN B 1 140 ? 9.300 44.540 103.865 1.00 39.63 140 ASN B O 1
ATOM 2269 N N . ASN B 1 141 ? 10.909 44.728 105.421 1.00 41.24 141 ASN B N 1
ATOM 2270 C CA . ASN B 1 141 ? 10.360 45.966 105.955 1.00 40.71 141 ASN B CA 1
ATOM 2271 C C . ASN B 1 141 ? 11.016 47.138 105.228 1.00 38.82 141 ASN B C 1
ATOM 2272 O O . ASN B 1 141 ? 12.226 47.135 104.997 1.00 37.86 141 ASN B O 1
ATOM 2277 N N . VAL B 1 142 ? 10.213 48.134 104.863 1.00 38.43 142 VAL B N 1
ATOM 2278 C CA . VAL B 1 142 ? 10.723 49.298 104.146 1.00 38.16 142 VAL B CA 1
ATOM 2279 C C . VAL B 1 142 ? 11.651 50.160 104.995 1.00 39.12 142 VAL B C 1
ATOM 2280 O O . VAL B 1 142 ? 11.222 50.776 105.967 1.00 38.64 142 VAL B O 1
ATOM 2284 N N . LEU B 1 143 ? 12.926 50.196 104.624 1.00 39.17 143 LEU B N 1
ATOM 2285 C CA . LEU B 1 143 ? 13.903 50.999 105.348 1.00 40.35 143 LEU B CA 1
ATOM 2286 C C . LEU B 1 143 ? 13.964 52.381 104.705 1.00 41.78 143 LEU B C 1
ATOM 2287 O O . LEU B 1 143 ? 14.330 53.367 105.348 1.00 41.03 143 LEU B O 1
ATOM 2292 N N . HIS B 1 144 ? 13.598 52.436 103.426 1.00 40.50 144 HIS B N 1
ATOM 2293 C CA . HIS B 1 144 ? 13.604 53.674 102.656 1.00 40.68 144 HIS B CA 1
ATOM 2294 C C . HIS B 1 144 ? 12.897 53.471 101.317 1.00 39.77 144 HIS B C 1
ATOM 2295 O O . HIS B 1 144 ? 12.881 52.366 100.776 1.00 37.21 144 HIS B O 1
ATOM 2302 N N . SER B 1 145 ? 12.320 54.540 100.782 1.00 38.19 145 SER B N 1
ATOM 2303 C CA . SER B 1 145 ? 11.627 54.462 99.499 1.00 37.18 145 SER B CA 1
ATOM 2304 C C . SER B 1 145 ? 11.432 55.854 98.909 1.00 36.73 145 SER B C 1
ATOM 2305 O O . SER B 1 145 ? 11.223 56.825 99.636 1.00 37.14 145 SER B O 1
ATOM 2308 N N . GLN B 1 146 ? 11.503 55.939 97.585 1.00 35.60 146 GLN B N 1
ATOM 2309 C CA . GLN B 1 146 ? 11.323 57.198 96.877 1.00 33.07 146 GLN B CA 1
ATOM 2310 C C . GLN B 1 146 ? 10.697 56.994 95.501 1.00 33.12 146 GLN B C 1
ATOM 2311 O O . GLN B 1 146 ? 11.155 56.166 94.712 1.00 31.67 146 GLN B O 1
ATOM 2317 N N . LEU B 1 147 ? 9.638 57.749 95.234 1.00 30.60 147 LEU B N 1
ATOM 2318 C CA . LEU B 1 147 ? 8.959 57.717 93.945 1.00 30.20 147 LEU B CA 1
ATOM 2319 C C . LEU B 1 147 ? 9.415 59.016 93.292 1.00 31.83 147 LEU B C 1
ATOM 2320 O O . LEU B 1 147 ? 8.896 60.088 93.599 1.00 33.43 147 LEU B O 1
ATOM 2325 N N . VAL B 1 148 ? 10.399 58.916 92.406 1.00 31.55 148 VAL B N 1
ATOM 2326 C CA . VAL B 1 148 ? 10.956 60.088 91.746 1.00 31.88 148 VAL B CA 1
ATOM 2327 C C . VAL B 1 148 ? 9.886 60.975 91.117 1.00 33.99 148 VAL B C 1
ATOM 2328 O O . VAL B 1 148 ? 9.068 60.513 90.324 1.00 30.98 148 VAL B O 1
ATOM 2332 N N . GLU B 1 149 ? 9.894 62.253 91.489 1.00 35.28 149 GLU B N 1
ATOM 2333 C CA . GLU B 1 149 ? 8.916 63.209 90.980 1.00 39.12 149 GLU B CA 1
ATOM 2334 C C . GLU B 1 149 ? 9.027 63.395 89.474 1.00 40.15 149 GLU B C 1
ATOM 2335 O O . GLU B 1 149 ? 8.026 63.612 88.792 1.00 41.23 149 GLU B O 1
ATOM 2341 N N . GLU B 1 150 ? 10.249 63.315 88.963 1.00 40.62 150 GLU B N 1
ATOM 2342 C CA . GLU B 1 150 ? 10.499 63.456 87.536 1.00 43.80 150 GLU B CA 1
ATOM 2343 C C . GLU B 1 150 ? 11.174 62.190 87.016 1.00 44.57 150 GLU B C 1
ATOM 2344 O O . GLU B 1 150 ? 12.277 61.852 87.443 1.00 44.87 150 GLU B O 1
ATOM 2350 N N . ILE B 1 151 ? 10.514 61.498 86.093 1.00 46.97 151 ILE B N 1
ATOM 2351 C CA . ILE B 1 151 ? 11.056 60.269 85.525 1.00 48.82 151 ILE B CA 1
ATOM 2352 C C . ILE B 1 151 ? 12.485 60.454 85.034 1.00 50.42 151 ILE B C 1
ATOM 2353 O O . ILE B 1 151 ? 13.363 59.657 85.355 1.00 50.90 151 ILE B O 1
ATOM 2358 N N . LYS B 1 152 ? 12.716 61.508 84.257 1.00 52.25 152 LYS B N 1
ATOM 2359 C CA . LYS B 1 152 ? 14.044 61.781 83.718 1.00 54.34 152 LYS B CA 1
ATOM 2360 C C . LYS B 1 152 ? 14.949 62.464 84.736 1.00 55.06 152 LYS B C 1
ATOM 2361 O O . LYS B 1 152 ? 15.824 63.251 84.372 1.00 56.33 152 LYS B O 1
ATOM 2367 N N . GLU B 1 153 ? 14.740 62.158 86.013 1.00 54.63 153 GLU B N 1
ATOM 2368 C CA . GLU B 1 153 ? 15.540 62.759 87.073 1.00 54.48 153 GLU B CA 1
ATOM 2369 C C . GLU B 1 153 ? 16.250 61.688 87.899 1.00 53.12 153 GLU B C 1
ATOM 2370 O O . GLU B 1 153 ? 15.674 60.645 88.203 1.00 52.59 153 GLU B O 1
ATOM 2376 N N . GLU B 1 154 ? 17.505 61.954 88.249 1.00 51.78 154 GLU B N 1
ATOM 2377 C CA . GLU B 1 154 ? 18.311 61.020 89.033 1.00 51.62 154 GLU B CA 1
ATOM 2378 C C . GLU B 1 154 ? 17.792 60.876 90.464 1.00 49.37 154 GLU B C 1
ATOM 2379 O O . GLU B 1 154 ? 17.704 61.852 91.203 1.00 50.26 154 GLU B O 1
ATOM 2385 N N . PRO B 1 155 ? 17.438 59.646 90.869 1.00 47.74 155 PRO B N 1
ATOM 2386 C CA . PRO B 1 155 ? 16.927 59.367 92.215 1.00 45.88 155 PRO B CA 1
ATOM 2387 C C . PRO B 1 155 ? 17.916 59.780 93.307 1.00 45.11 155 PRO B C 1
ATOM 2388 O O . PRO B 1 155 ? 19.094 60.011 93.038 1.00 44.04 155 PRO B O 1
ATOM 2392 N N . ASN B 1 156 ? 17.430 59.871 94.540 1.00 42.74 156 ASN B N 1
ATOM 2393 C CA . ASN B 1 156 ? 18.282 60.233 95.667 1.00 42.32 156 ASN B CA 1
ATOM 2394 C C . ASN B 1 156 ? 19.010 58.962 96.101 1.00 40.97 156 ASN B C 1
ATOM 2395 O O . ASN B 1 156 ? 18.686 58.372 97.130 1.00 40.05 156 ASN B O 1
ATOM 2400 N N . TYR B 1 157 ? 19.988 58.542 95.307 1.00 39.97 157 TYR B N 1
ATOM 2401 C CA . TYR B 1 157 ? 20.745 57.330 95.595 1.00 40.59 157 TYR B CA 1
ATOM 2402 C C . TYR B 1 157 ? 21.400 57.318 96.970 1.00 41.89 157 TYR B C 1
ATOM 2403 O O . TYR B 1 157 ? 21.317 56.324 97.694 1.00 41.83 157 TYR B O 1
ATOM 2412 N N . GLU B 1 158 ? 22.054 58.416 97.327 1.00 42.79 158 GLU B N 1
ATOM 2413 C CA . GLU B 1 158 ? 22.728 58.505 98.617 1.00 44.06 158 GLU B CA 1
ATOM 2414 C C . GLU B 1 158 ? 21.817 58.103 99.771 1.00 44.09 158 GLU B C 1
ATOM 2415 O O . GLU B 1 158 ? 22.192 57.278 100.602 1.00 45.29 158 GLU B O 1
ATOM 2421 N N . ALA B 1 159 ? 20.618 58.674 99.813 1.00 43.68 159 ALA B N 1
ATOM 2422 C CA . ALA B 1 159 ? 19.664 58.370 100.873 1.00 44.54 159 ALA B CA 1
ATOM 2423 C C . ALA B 1 159 ? 19.368 56.876 100.957 1.00 46.10 159 ALA B C 1
ATOM 2424 O O . ALA B 1 159 ? 19.168 56.333 102.046 1.00 46.30 159 ALA B O 1
ATOM 2426 N N . ALA B 1 160 ? 19.346 56.214 99.805 1.00 46.07 160 ALA B N 1
ATOM 2427 C CA . ALA B 1 160 ? 19.071 54.782 99.751 1.00 46.50 160 ALA B CA 1
ATOM 2428 C C . ALA B 1 160 ? 20.219 53.973 100.339 1.00 46.15 160 ALA B C 1
ATOM 2429 O O . ALA B 1 160 ? 20.000 52.970 101.015 1.00 45.92 160 ALA B O 1
ATOM 2431 N N . LEU B 1 161 ? 21.445 54.405 100.066 1.00 46.78 161 LEU B N 1
ATOM 2432 C CA . LEU B 1 161 ? 22.623 53.716 100.575 1.00 48.94 161 LEU B CA 1
ATOM 2433 C C . LEU B 1 161 ? 22.809 53.990 102.065 1.00 50.19 161 LEU B C 1
ATOM 2434 O O . LEU B 1 161 ? 23.146 53.091 102.837 1.00 49.18 161 LEU B O 1
ATOM 2439 N N . ALA B 1 162 ? 22.586 55.240 102.458 1.00 52.40 162 ALA B N 1
ATOM 2440 C CA . ALA B 1 162 ? 22.738 55.658 103.850 1.00 55.16 162 ALA B CA 1
ATOM 2441 C C . ALA B 1 162 ? 21.963 54.783 104.829 1.00 56.82 162 ALA B C 1
ATOM 2442 O O . ALA B 1 162 ? 22.409 54.563 105.952 1.00 57.41 162 ALA B O 1
ATOM 2444 N N . VAL B 1 163 ? 20.806 54.285 104.404 1.00 58.45 163 VAL B N 1
ATOM 2445 C CA . VAL B 1 163 ? 19.982 53.448 105.270 1.00 60.28 163 VAL B CA 1
ATOM 2446 C C . VAL B 1 163 ? 20.432 51.991 105.286 1.00 61.08 163 VAL B C 1
ATOM 2447 O O . VAL B 1 163 ? 20.194 51.271 106.256 1.00 61.47 163 VAL B O 1
ATOM 2451 N N . LEU B 1 164 ? 21.080 51.555 104.212 1.00 62.14 164 LEU B N 1
ATOM 2452 C CA . LEU B 1 164 ? 21.549 50.178 104.118 1.00 63.32 164 LEU B CA 1
ATOM 2453 C C . LEU B 1 164 ? 22.750 49.891 105.006 1.00 63.91 164 LEU B C 1
ATOM 2454 O O . LEU B 1 164 ? 23.022 48.737 105.336 1.00 63.78 164 LEU B O 1
ATOM 2459 N N . ALA B 1 165 ? 23.474 50.937 105.389 1.00 64.73 165 ALA B N 1
ATOM 2460 C CA . ALA B 1 165 ? 24.644 50.767 106.243 1.00 65.73 165 ALA B CA 1
ATOM 2461 C C . ALA B 1 165 ? 24.353 51.226 107.668 1.00 65.92 165 ALA B C 1
ATOM 2462 O O . ALA B 1 165 ? 25.124 52.061 108.185 1.00 65.90 165 ALA B O 1
#